Protein AF-A0A2V6DE32-F1 (afdb_monomer_lite)

Sequence (238 aa):
MKLIFFSGLVAFCVWTIVATEAPKSASTPSSESPRAQVTVENWDKGGALSHWVYTHVSEVFPSAVVRRGGAIVDLPVELKSEIGALKLKNADGSEQTLDQFVNNGAVDGCLVVHAGKIVYEKYPTIQPDDLHIIMSVTKAVVLAALAILEDQGKIDLEKPVENFLPELKGSDWAGTRLRDLVDMRSGMEGSETSNGSCAPRRSCRKQREAAICLRFCARSNANDRLARNGLTQAAIPL

pLDDT: mean 73.3, std 27.99, range [22.55, 98.44]

Radius of gyration: 24.56 Å; chains: 1; bounding box: 64×66×59 Å

Structure (mmCIF, N/CA/C/O backbone):
data_AF-A0A2V6DE32-F1
#
_entry.id   AF-A0A2V6DE32-F1
#
loop_
_atom_site.group_PDB
_atom_site.id
_atom_site.type_symbol
_atom_site.label_atom_id
_atom_site.label_alt_id
_atom_site.label_comp_id
_atom_site.label_asym_id
_atom_site.label_entity_id
_atom_site.label_seq_id
_atom_site.pdbx_PDB_ins_code
_atom_site.Cartn_x
_atom_site.Cartn_y
_atom_site.Cartn_z
_atom_site.occupancy
_atom_site.B_iso_or_equiv
_atom_site.auth_seq_id
_atom_site.auth_comp_id
_atom_site.auth_asym_id
_atom_site.auth_atom_id
_atom_site.pdbx_PDB_model_num
ATOM 1 N N . MET A 1 1 ? -34.830 -5.395 -35.885 1.00 39.00 1 MET A N 1
ATOM 2 C CA . MET A 1 1 ? -33.353 -5.370 -35.933 1.00 39.00 1 MET A CA 1
ATOM 3 C C . MET A 1 1 ? -32.917 -3.953 -36.300 1.00 39.00 1 MET A C 1
ATOM 5 O O . MET A 1 1 ? -33.041 -3.570 -37.453 1.00 39.00 1 MET A O 1
ATOM 9 N N . LYS A 1 2 ? -32.555 -3.129 -35.310 1.00 26.42 2 LYS A N 1
ATOM 10 C CA . LYS A 1 2 ? -32.019 -1.769 -35.498 1.00 26.42 2 LYS A CA 1
ATOM 11 C C . LYS A 1 2 ? -30.794 -1.648 -34.592 1.00 26.42 2 LYS A C 1
ATOM 13 O O . LYS A 1 2 ? -30.939 -1.694 -33.376 1.00 26.42 2 LYS A O 1
ATOM 18 N N . LEU A 1 3 ? -29.613 -1.585 -35.205 1.00 26.73 3 LEU A N 1
ATOM 19 C CA . LEU A 1 3 ? -28.344 -1.283 -34.545 1.00 26.73 3 LEU A CA 1
ATOM 20 C C . LEU A 1 3 ? -28.307 0.217 -34.235 1.00 26.73 3 LEU A C 1
ATOM 22 O O . LEU A 1 3 ? -28.509 1.031 -35.135 1.00 26.73 3 LEU A O 1
ATOM 26 N N . ILE A 1 4 ? -28.029 0.571 -32.983 1.00 32.16 4 ILE A N 1
ATOM 27 C CA . ILE A 1 4 ? -27.725 1.939 -32.558 1.00 32.16 4 ILE A CA 1
ATOM 28 C C . ILE A 1 4 ? -26.228 1.968 -32.239 1.00 32.16 4 ILE A C 1
ATOM 30 O O . ILE A 1 4 ? -25.779 1.296 -31.314 1.00 32.16 4 ILE A O 1
ATOM 34 N N . PHE A 1 5 ? -25.458 2.718 -33.029 1.00 27.56 5 PHE A N 1
ATOM 35 C CA . PHE A 1 5 ? -24.055 3.031 -32.757 1.00 27.56 5 PHE A CA 1
ATOM 36 C C . PHE A 1 5 ? -23.991 4.202 -31.767 1.00 27.56 5 PHE A C 1
ATOM 38 O O . PHE A 1 5 ? -24.391 5.315 -32.103 1.00 27.56 5 PHE A O 1
ATOM 45 N N . PHE A 1 6 ? -23.471 3.970 -30.560 1.00 28.91 6 PHE A N 1
ATOM 46 C CA . PHE A 1 6 ? -23.054 5.040 -29.650 1.00 28.91 6 PHE A CA 1
ATOM 47 C C . PHE A 1 6 ? -21.575 5.352 -29.904 1.00 28.91 6 PHE A C 1
ATOM 49 O O . PHE A 1 6 ? -20.689 4.613 -29.482 1.00 28.91 6 PHE A O 1
ATOM 56 N N . SER A 1 7 ? -21.309 6.450 -30.611 1.00 30.70 7 SER A N 1
ATOM 57 C CA . SER A 1 7 ? -19.980 7.060 -30.693 1.00 30.70 7 SER A CA 1
ATOM 58 C C . SER A 1 7 ? -19.784 7.959 -29.471 1.00 30.70 7 SER A C 1
ATOM 60 O O . SER A 1 7 ? -20.182 9.123 -29.480 1.00 30.70 7 SER A O 1
ATOM 62 N N . GLY A 1 8 ? -19.219 7.408 -28.396 1.00 31.59 8 GLY A N 1
ATOM 63 C CA . GLY A 1 8 ? -18.825 8.162 -27.206 1.00 31.59 8 GLY A CA 1
ATOM 64 C C . GLY A 1 8 ? -17.419 8.737 -27.362 1.00 31.59 8 GLY A C 1
ATOM 65 O O . GLY A 1 8 ? -16.438 8.000 -27.322 1.00 31.59 8 GLY A O 1
ATOM 66 N N . LEU A 1 9 ? -17.329 10.055 -27.538 1.00 32.22 9 LEU A N 1
ATOM 67 C CA . LEU A 1 9 ? -16.084 10.819 -27.545 1.00 32.22 9 LEU A CA 1
ATOM 68 C C . LEU A 1 9 ? -15.543 10.899 -26.102 1.00 32.22 9 LEU A C 1
ATOM 70 O O . LEU A 1 9 ? -16.104 11.604 -25.265 1.00 32.22 9 LEU A O 1
ATOM 74 N N . VAL A 1 10 ? -14.477 10.160 -25.789 1.00 33.62 10 VAL A N 1
ATOM 75 C CA . VAL A 1 10 ? -13.796 10.252 -24.487 1.00 33.62 10 VAL A CA 1
ATOM 76 C C . VAL A 1 10 ? -12.841 11.443 -24.530 1.00 33.62 10 VAL A C 1
ATOM 78 O O . VAL A 1 10 ? -11.810 11.408 -25.199 1.00 33.62 10 VAL A O 1
ATOM 81 N N . ALA A 1 11 ? -13.201 12.519 -23.831 1.00 32.28 11 ALA A N 1
ATOM 82 C CA . ALA A 1 11 ? -12.329 13.665 -23.620 1.00 32.28 11 ALA A CA 1
ATOM 83 C C . ALA A 1 11 ? -11.188 13.270 -22.667 1.00 32.28 11 ALA A C 1
ATOM 85 O O . ALA A 1 11 ? -11.403 13.046 -21.476 1.00 32.28 11 ALA A O 1
ATOM 86 N N . PHE A 1 12 ? -9.971 13.172 -23.201 1.00 28.53 12 PHE A N 1
ATOM 87 C CA . PHE A 1 12 ? -8.757 12.999 -22.411 1.00 28.53 12 PHE A CA 1
ATOM 88 C C . PHE A 1 12 ? -8.461 14.290 -21.637 1.00 28.53 12 PHE A C 1
ATOM 90 O O . PHE A 1 12 ? -8.137 15.322 -22.225 1.00 28.53 12 PHE A O 1
ATOM 97 N N . CYS A 1 13 ? -8.546 14.239 -20.306 1.00 29.05 13 CYS A N 1
ATOM 98 C CA . CYS A 1 13 ? -7.913 15.242 -19.456 1.00 29.05 13 CYS A CA 1
ATOM 99 C C . CYS A 1 13 ? -6.395 15.058 -19.548 1.00 29.05 13 CYS A C 1
ATOM 101 O O . CYS A 1 13 ? -5.834 14.131 -18.968 1.00 29.05 13 CYS A O 1
ATOM 103 N N . VAL A 1 14 ? -5.743 15.951 -20.287 1.00 31.36 14 VAL A N 1
ATOM 104 C CA . VAL A 1 14 ? -4.290 16.114 -20.283 1.00 31.36 14 VAL A CA 1
ATOM 105 C C . VAL A 1 14 ? -3.881 16.617 -18.899 1.00 31.36 14 VAL A C 1
ATOM 107 O O . VAL A 1 14 ? -4.223 17.733 -18.513 1.00 31.36 14 VAL A O 1
ATOM 110 N N . TRP A 1 15 ? -3.167 15.789 -18.141 1.00 26.03 15 TRP A N 1
ATOM 111 C CA . TRP A 1 15 ? -2.333 16.257 -17.039 1.00 26.03 15 TRP A CA 1
ATOM 112 C C . TRP A 1 15 ? -0.929 16.439 -17.603 1.00 26.03 15 TRP A C 1
ATOM 114 O O . TRP A 1 15 ? -0.210 15.472 -17.845 1.00 26.03 15 TRP A O 1
ATOM 124 N N . THR A 1 16 ? -0.551 17.683 -17.867 1.00 27.14 16 THR A N 1
ATOM 125 C CA . THR A 1 16 ? 0.840 18.049 -18.113 1.00 27.14 16 THR A CA 1
ATOM 126 C C . THR A 1 16 ? 1.607 17.873 -16.808 1.00 27.14 16 THR A C 1
ATOM 128 O O . THR A 1 16 ? 1.576 18.732 -15.930 1.00 27.14 16 THR A O 1
ATOM 131 N N . ILE A 1 17 ? 2.312 16.751 -16.673 1.00 32.62 17 ILE A N 1
ATOM 132 C CA . ILE A 1 17 ? 3.448 16.679 -15.759 1.00 32.62 17 ILE A CA 1
ATOM 133 C C . ILE A 1 17 ? 4.573 17.423 -16.470 1.00 32.62 17 ILE A C 1
ATOM 135 O O . ILE A 1 17 ? 5.195 16.902 -17.392 1.00 32.62 17 ILE A O 1
ATOM 139 N N . VAL A 1 18 ? 4.810 18.671 -16.073 1.00 30.25 18 VAL A N 1
ATOM 140 C CA . VAL A 1 18 ? 6.111 19.289 -16.317 1.00 30.25 18 VAL A CA 1
ATOM 141 C C . VAL A 1 18 ? 7.089 18.506 -15.450 1.00 30.25 18 VAL A C 1
ATOM 143 O O . VAL A 1 18 ? 7.127 18.684 -14.235 1.00 30.25 18 VAL A O 1
ATOM 146 N N . ALA A 1 19 ? 7.830 17.585 -16.064 1.00 29.58 19 ALA A N 1
ATOM 147 C CA . ALA A 1 19 ? 9.005 17.004 -15.445 1.00 29.58 19 ALA A CA 1
ATOM 148 C C . ALA A 1 19 ? 10.041 18.126 -15.331 1.00 29.58 19 ALA A C 1
ATOM 150 O O . ALA A 1 19 ? 10.782 18.411 -16.268 1.00 29.58 19 ALA A O 1
ATOM 151 N N . THR A 1 20 ? 10.045 18.833 -14.204 1.00 31.67 20 THR A N 1
ATOM 152 C CA . THR A 1 20 ? 11.201 19.643 -13.836 1.00 31.67 20 THR A CA 1
ATOM 153 C C . THR A 1 20 ? 12.335 18.667 -13.571 1.00 31.67 20 THR A C 1
ATOM 155 O O . THR A 1 20 ? 12.243 17.877 -12.629 1.00 31.67 20 THR A O 1
ATOM 158 N N . GLU A 1 21 ? 13.368 18.681 -14.416 1.00 33.28 21 GLU A N 1
ATOM 159 C CA . GLU A 1 21 ? 14.616 17.974 -14.139 1.00 33.28 21 GLU A CA 1
ATOM 160 C C . GLU A 1 21 ? 15.050 18.299 -12.708 1.00 33.28 21 GLU A C 1
ATOM 162 O O . GLU A 1 21 ? 15.226 19.465 -12.339 1.00 33.28 21 GLU A O 1
ATOM 167 N N . ALA A 1 22 ? 15.172 17.260 -11.882 1.00 34.84 22 ALA A N 1
ATOM 168 C CA . ALA A 1 22 ? 15.740 17.406 -10.559 1.00 34.84 22 ALA A CA 1
ATOM 169 C C . ALA A 1 22 ? 17.168 17.951 -10.725 1.00 34.84 22 ALA A C 1
ATOM 171 O O . ALA A 1 22 ? 17.945 17.384 -11.504 1.00 34.84 22 ALA A O 1
ATOM 172 N N . PRO A 1 23 ? 17.550 19.034 -10.027 1.00 32.50 23 PRO A N 1
ATOM 173 C CA . PRO A 1 23 ? 18.927 19.486 -10.064 1.00 32.50 23 PRO A CA 1
ATOM 174 C C . PRO A 1 23 ? 19.814 18.340 -9.571 1.00 32.50 23 PRO A C 1
ATOM 176 O O . PRO A 1 23 ? 19.612 17.822 -8.472 1.00 32.50 23 PRO A O 1
ATOM 179 N N . LYS A 1 24 ? 20.810 17.950 -10.379 1.00 37.28 24 LYS A N 1
ATOM 180 C CA . LYS A 1 24 ? 21.929 17.107 -9.937 1.00 37.28 24 LYS A CA 1
ATOM 181 C C . LYS A 1 24 ? 22.736 17.888 -8.900 1.00 37.28 24 LYS A C 1
ATOM 183 O O . LYS A 1 24 ? 23.782 18.455 -9.197 1.00 37.28 24 LYS A O 1
ATOM 188 N N . SER A 1 25 ? 22.226 17.949 -7.676 1.00 40.06 25 SER A N 1
ATOM 189 C CA . SER A 1 25 ? 23.020 18.301 -6.515 1.00 40.06 25 SER A CA 1
ATOM 190 C C . SER A 1 25 ? 23.868 17.078 -6.195 1.00 40.06 25 SER A C 1
ATOM 192 O O . SER A 1 25 ? 23.365 16.060 -5.726 1.00 40.06 25 SER A O 1
ATOM 194 N N . ALA A 1 26 ? 25.155 17.150 -6.528 1.00 42.50 26 ALA A N 1
ATOM 195 C CA . ALA A 1 26 ? 26.136 16.236 -5.975 1.00 42.50 26 ALA A CA 1
ATOM 196 C C . ALA A 1 26 ? 26.180 16.486 -4.461 1.00 42.50 26 ALA A C 1
ATOM 198 O O . ALA A 1 26 ? 26.777 17.459 -4.002 1.00 42.50 26 ALA A O 1
ATOM 199 N N . SER A 1 27 ? 25.487 15.649 -3.691 1.00 48.72 27 SER A N 1
ATOM 200 C CA . SER A 1 27 ? 25.569 15.664 -2.237 1.00 48.72 27 SER A CA 1
ATOM 201 C C . SER A 1 27 ? 26.975 15.234 -1.828 1.00 48.72 27 SER A C 1
ATOM 203 O O . SER A 1 27 ? 27.400 14.120 -2.141 1.00 48.72 27 SER A O 1
ATOM 205 N N . THR A 1 28 ? 27.700 16.111 -1.134 1.00 45.59 28 THR A N 1
ATOM 206 C CA . THR A 1 28 ? 28.918 15.759 -0.397 1.00 45.59 28 THR A CA 1
ATOM 207 C C . THR A 1 28 ? 28.644 14.501 0.434 1.00 45.59 28 THR A C 1
ATOM 209 O O . THR A 1 28 ? 27.611 14.474 1.107 1.00 45.59 28 THR A O 1
ATOM 212 N N . PRO A 1 29 ? 29.502 13.462 0.414 1.00 47.56 29 PRO A N 1
ATOM 213 C CA . PRO A 1 29 ? 29.279 12.281 1.235 1.00 47.56 29 PRO A CA 1
ATOM 214 C C . PRO A 1 29 ? 29.345 12.700 2.705 1.00 47.56 29 PRO A C 1
ATOM 216 O O . PRO A 1 29 ? 30.413 13.005 3.236 1.00 47.56 29 PRO A O 1
ATOM 219 N N . SER A 1 30 ? 28.184 12.781 3.348 1.00 56.97 30 SER A N 1
ATOM 220 C CA . SER A 1 30 ? 28.083 12.974 4.786 1.00 56.97 30 SER A CA 1
ATOM 221 C C . SER A 1 30 ? 28.706 11.760 5.469 1.00 56.97 30 SER A C 1
ATOM 223 O O . SER A 1 30 ? 28.353 10.625 5.156 1.00 56.97 30 SER A O 1
ATOM 225 N N . SER A 1 31 ? 29.602 11.982 6.427 1.00 69.50 31 SER A N 1
ATOM 226 C CA . SER A 1 31 ? 30.190 10.917 7.253 1.00 69.50 31 SER A CA 1
ATOM 227 C C . SER A 1 31 ? 29.179 10.235 8.187 1.00 69.50 31 SER A C 1
ATOM 229 O O . SER A 1 31 ? 29.522 9.285 8.885 1.00 69.50 31 SER A O 1
ATOM 231 N N . GLU A 1 32 ? 27.952 10.748 8.246 1.00 79.44 32 GLU A N 1
ATOM 232 C CA . GLU A 1 32 ? 26.870 10.248 9.084 1.00 79.44 32 GLU A CA 1
ATOM 233 C C . GLU A 1 32 ? 26.122 9.099 8.403 1.00 79.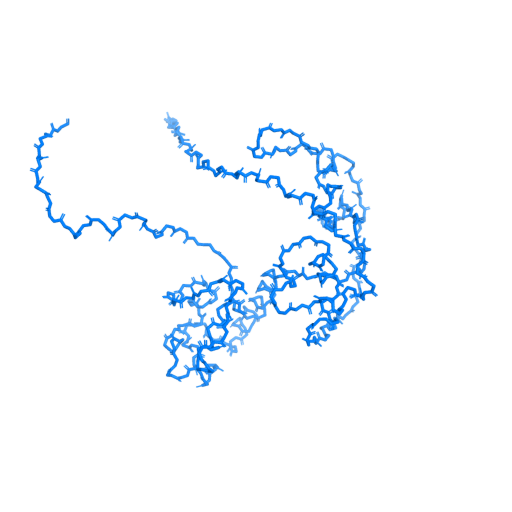44 32 GLU A C 1
ATOM 235 O O . GLU A 1 32 ? 25.864 9.133 7.197 1.00 79.44 32 GLU A O 1
ATOM 240 N N . SER A 1 33 ? 25.733 8.087 9.184 1.00 88.69 33 SER A N 1
ATOM 241 C CA . SER A 1 33 ? 24.908 6.986 8.682 1.00 88.69 33 SER A CA 1
ATOM 242 C C . SER A 1 33 ? 23.573 7.511 8.130 1.00 88.69 33 SER A C 1
ATOM 244 O O . SER A 1 33 ? 23.063 8.509 8.650 1.00 88.69 33 SER A O 1
ATOM 246 N N . PRO A 1 34 ? 22.954 6.845 7.132 1.00 90.50 34 PRO A N 1
ATOM 247 C CA . PRO A 1 34 ? 21.642 7.245 6.610 1.00 90.50 34 PRO A CA 1
ATOM 248 C C . PRO A 1 34 ? 20.618 7.437 7.729 1.00 90.50 34 PRO A C 1
ATOM 250 O O . PRO A 1 34 ? 19.871 8.408 7.747 1.00 90.50 34 PRO A O 1
ATOM 253 N N . ARG A 1 35 ? 20.689 6.565 8.739 1.00 91.25 35 ARG A N 1
ATOM 254 C CA . ARG A 1 35 ? 19.898 6.629 9.958 1.00 91.25 35 ARG A CA 1
ATOM 255 C C . ARG A 1 35 ? 19.932 7.983 10.666 1.00 91.25 35 ARG A C 1
ATOM 257 O O . ARG A 1 35 ? 18.885 8.473 11.080 1.00 91.25 35 ARG A O 1
ATOM 264 N N . ALA A 1 36 ? 21.125 8.531 10.875 1.00 92.75 36 ALA A N 1
ATOM 265 C CA . ALA A 1 36 ? 21.317 9.768 11.628 1.00 92.75 36 ALA A CA 1
ATOM 266 C C . ALA A 1 36 ? 20.801 10.998 10.866 1.00 92.75 36 ALA A C 1
ATOM 268 O O . ALA A 1 36 ? 20.460 12.002 11.483 1.00 92.75 36 ALA A O 1
ATOM 269 N N . GLN A 1 37 ? 20.687 10.891 9.540 1.00 92.19 37 GLN A N 1
ATOM 270 C CA . GLN A 1 37 ? 20.205 11.960 8.668 1.00 92.19 37 GLN A CA 1
ATOM 271 C C . GLN A 1 37 ? 18.671 12.056 8.627 1.00 92.19 37 GLN A C 1
ATOM 273 O O . GLN A 1 37 ? 18.136 13.058 8.147 1.00 92.19 37 GLN A O 1
ATOM 278 N N . VAL A 1 38 ? 17.947 11.029 9.092 1.00 91.69 38 VAL A N 1
ATOM 279 C CA . VAL A 1 38 ? 16.479 10.995 9.031 1.00 91.69 38 VAL A CA 1
ATOM 280 C C . VAL A 1 38 ? 15.871 11.935 10.068 1.00 91.69 38 VAL A C 1
ATOM 282 O O . VAL A 1 38 ? 16.121 11.825 11.267 1.00 91.69 38 VAL A O 1
ATOM 285 N N . THR A 1 39 ? 14.989 12.814 9.605 1.00 88.44 39 THR A N 1
ATOM 286 C CA . THR A 1 39 ? 14.146 13.681 10.426 1.00 88.44 39 THR A CA 1
ATOM 287 C C . THR A 1 39 ? 12.677 13.506 10.049 1.00 88.44 39 THR A C 1
ATOM 289 O O . THR A 1 39 ? 12.333 12.957 8.998 1.00 88.44 39 THR A O 1
ATOM 292 N N . VAL A 1 40 ? 11.780 14.008 10.902 1.00 81.88 40 VAL A N 1
ATOM 293 C CA . VAL A 1 40 ? 10.329 13.993 10.646 1.00 81.88 40 VAL A CA 1
ATOM 294 C C . VAL A 1 40 ? 9.980 14.736 9.349 1.00 81.88 40 VAL A C 1
ATOM 296 O O . VAL A 1 40 ? 9.009 14.401 8.679 1.00 81.88 40 VAL A O 1
ATOM 299 N N . GLU A 1 41 ? 10.792 15.712 8.955 1.00 84.56 41 GLU A N 1
ATOM 300 C CA . GLU A 1 41 ? 10.558 16.567 7.797 1.00 84.56 41 GLU A CA 1
ATOM 301 C C . GLU A 1 41 ? 11.140 16.014 6.491 1.00 84.56 41 GLU A C 1
ATOM 303 O O . GLU A 1 41 ? 10.813 16.559 5.435 1.00 84.56 41 GLU A O 1
ATOM 308 N N . ASN A 1 42 ? 12.044 15.026 6.519 1.00 88.06 42 ASN A N 1
ATOM 309 C CA . ASN A 1 42 ? 12.787 14.601 5.321 1.00 88.06 42 ASN A CA 1
ATOM 310 C C . ASN A 1 42 ? 12.641 13.121 4.939 1.00 88.06 42 ASN A C 1
ATOM 312 O O . ASN A 1 42 ? 13.046 12.760 3.836 1.00 88.06 42 ASN A O 1
ATOM 316 N N . TRP A 1 43 ? 12.045 12.289 5.797 1.00 88.94 43 TRP A N 1
ATOM 317 C CA . TRP A 1 43 ? 11.979 10.840 5.582 1.00 88.94 43 TRP A CA 1
ATOM 318 C C . TRP A 1 43 ? 11.205 10.430 4.311 1.00 88.94 43 TRP A C 1
ATOM 320 O O . TRP A 1 43 ? 11.535 9.413 3.710 1.00 88.94 43 TRP A O 1
ATOM 330 N N . ASP A 1 44 ? 10.241 11.239 3.856 1.00 89.25 44 ASP A N 1
ATOM 331 C CA . ASP A 1 44 ? 9.382 11.011 2.672 1.00 89.25 44 ASP A CA 1
ATOM 332 C C . ASP A 1 44 ? 9.434 12.214 1.705 1.00 89.25 44 ASP A C 1
ATOM 334 O O . ASP A 1 44 ? 8.426 12.826 1.352 1.00 89.25 44 ASP A O 1
ATOM 338 N N . LYS A 1 45 ? 10.648 12.651 1.342 1.00 89.00 45 LYS A N 1
ATOM 339 C CA . LYS A 1 45 ? 10.873 13.712 0.337 1.00 89.00 45 LYS A CA 1
ATOM 340 C C . LYS A 1 45 ? 11.413 13.194 -0.997 1.00 89.00 45 LYS A C 1
ATOM 342 O O . LYS A 1 45 ? 11.606 13.982 -1.921 1.00 89.00 45 LYS A O 1
ATOM 347 N N . GLY A 1 46 ? 11.615 11.884 -1.112 1.00 88.06 46 GLY A N 1
ATOM 348 C CA . GLY A 1 46 ? 12.196 11.242 -2.284 1.00 88.06 46 GLY A CA 1
ATOM 349 C C . GLY A 1 46 ? 13.727 11.274 -2.291 1.00 88.06 46 GLY A C 1
ATOM 350 O O . GLY A 1 46 ? 14.378 11.872 -1.434 1.00 88.06 46 GLY A O 1
ATOM 351 N N . GLY A 1 47 ? 14.312 10.596 -3.278 1.00 91.00 47 GLY A N 1
ATOM 352 C CA . GLY A 1 47 ? 15.759 10.402 -3.377 1.00 91.00 47 GLY A CA 1
ATOM 353 C C . GLY A 1 47 ? 16.284 9.285 -2.470 1.00 91.00 47 GLY A C 1
ATOM 354 O O . GLY A 1 47 ? 15.520 8.519 -1.883 1.00 91.00 47 GLY A O 1
ATOM 355 N N . ALA A 1 48 ? 17.612 9.193 -2.366 1.00 91.38 48 ALA A N 1
ATOM 356 C CA . ALA A 1 48 ? 18.293 8.063 -1.728 1.00 91.38 48 ALA A CA 1
ATOM 357 C C . ALA A 1 48 ? 17.961 7.896 -0.234 1.00 91.38 48 ALA A C 1
ATOM 359 O O . ALA A 1 48 ? 17.891 6.772 0.253 1.00 91.38 48 ALA A O 1
ATOM 360 N N . LEU A 1 49 ? 17.726 8.996 0.495 1.00 93.00 49 LEU A N 1
ATOM 361 C CA . LEU A 1 49 ? 17.382 8.920 1.917 1.00 93.00 49 LEU A CA 1
ATOM 362 C C . LEU A 1 49 ? 15.994 8.300 2.127 1.00 93.00 49 LEU A C 1
ATOM 364 O O . LEU A 1 49 ? 15.862 7.379 2.927 1.00 93.00 49 LEU A O 1
ATOM 368 N N . SER A 1 50 ? 14.977 8.755 1.388 1.00 92.56 50 SER A N 1
ATOM 369 C CA . SER A 1 50 ? 13.634 8.163 1.456 1.00 92.56 50 SER A CA 1
ATOM 370 C C . SER A 1 50 ? 13.628 6.709 1.003 1.00 92.56 50 SER A C 1
ATOM 372 O O . SER A 1 50 ? 13.012 5.877 1.658 1.00 92.56 50 SER A O 1
ATOM 374 N N . HIS A 1 51 ? 14.376 6.386 -0.054 1.00 92.12 51 HIS A N 1
ATOM 375 C CA . HIS A 1 51 ? 14.561 5.005 -0.502 1.00 92.12 51 HIS A CA 1
ATOM 376 C C . HIS A 1 51 ? 15.108 4.100 0.611 1.00 92.12 51 HIS A C 1
ATOM 378 O O . HIS A 1 51 ? 14.523 3.060 0.904 1.00 92.12 51 HIS A O 1
ATOM 384 N N . TRP A 1 52 ? 16.160 4.541 1.310 1.00 93.69 52 TRP A N 1
ATOM 385 C CA . TRP A 1 52 ? 16.690 3.817 2.466 1.00 93.69 52 TRP A CA 1
ATOM 386 C C . TRP A 1 52 ? 15.647 3.668 3.585 1.00 93.69 52 TRP A C 1
ATOM 388 O O . TRP A 1 52 ? 15.485 2.582 4.140 1.00 93.69 52 TRP A O 1
ATOM 398 N N . VAL A 1 53 ? 14.893 4.730 3.898 1.00 94.69 53 VAL A N 1
ATOM 399 C CA . VAL A 1 53 ? 13.829 4.674 4.915 1.00 94.69 53 VAL A CA 1
ATOM 400 C C . VAL A 1 53 ? 12.760 3.640 4.555 1.00 94.69 53 VAL A C 1
ATOM 402 O O . VAL A 1 53 ? 12.284 2.931 5.441 1.00 94.69 53 VAL A O 1
ATOM 405 N N . TYR A 1 54 ? 12.385 3.520 3.281 1.00 93.75 54 TYR A N 1
ATOM 406 C CA . TYR A 1 54 ? 11.312 2.626 2.836 1.00 93.75 54 TYR A CA 1
ATOM 407 C C . TYR A 1 54 ? 11.623 1.147 3.034 1.00 93.75 54 TYR A C 1
ATOM 409 O O . TYR A 1 54 ? 10.695 0.365 3.240 1.00 93.75 54 TYR A O 1
ATOM 417 N N . THR A 1 55 ? 12.902 0.782 3.063 1.00 93.81 55 THR A N 1
ATOM 418 C CA . THR A 1 55 ? 13.370 -0.580 3.343 1.00 93.81 55 THR A CA 1
ATOM 419 C C . THR A 1 55 ? 13.810 -0.782 4.799 1.00 93.81 55 THR A C 1
ATOM 421 O O . THR A 1 55 ? 13.980 -1.913 5.240 1.00 93.81 55 THR A O 1
ATOM 424 N N . HIS A 1 56 ? 13.926 0.295 5.592 1.00 93.69 56 HIS A N 1
ATOM 425 C CA . HIS A 1 56 ? 14.396 0.269 6.991 1.00 93.69 56 HIS A CA 1
ATOM 426 C C . HIS A 1 56 ? 13.416 0.947 7.969 1.00 93.69 56 HIS A C 1
ATOM 428 O O . HIS A 1 56 ? 13.804 1.499 9.004 1.00 93.69 56 HIS A O 1
ATOM 434 N N . VAL A 1 57 ? 12.114 0.902 7.673 1.00 91.94 57 VAL A N 1
ATOM 435 C CA . VAL A 1 57 ? 11.058 1.587 8.449 1.00 91.94 57 VAL A CA 1
ATOM 436 C C . VAL A 1 57 ? 11.107 1.242 9.935 1.00 91.94 57 VAL A C 1
ATOM 438 O O . VAL A 1 57 ? 10.915 2.126 10.768 1.00 91.94 57 VAL A O 1
ATOM 441 N N . SER A 1 58 ? 11.386 -0.020 10.281 1.00 91.94 58 SER A N 1
ATOM 442 C CA . SER A 1 58 ? 11.429 -0.487 11.673 1.00 91.94 58 SER A CA 1
ATOM 443 C C . SER A 1 58 ? 12.587 0.076 12.474 1.00 91.94 58 SER A C 1
ATOM 445 O O . SER A 1 58 ? 12.526 0.111 13.700 1.00 91.94 58 SER A O 1
ATOM 447 N N . GLU A 1 59 ? 13.639 0.527 11.796 1.00 91.88 59 GLU A N 1
ATOM 448 C CA . GLU A 1 59 ? 14.644 1.322 12.465 1.00 91.88 59 GLU A CA 1
ATOM 449 C C . GLU A 1 59 ? 14.039 2.691 12.780 1.00 91.88 59 GLU A C 1
ATOM 451 O O . GLU A 1 59 ? 14.255 3.221 13.864 1.00 91.88 59 GLU A O 1
ATOM 456 N N . VAL A 1 60 ? 13.327 3.326 11.831 1.00 89.81 60 VAL A N 1
ATOM 457 C CA . VAL A 1 60 ? 12.897 4.753 11.859 1.00 89.81 60 VAL A CA 1
ATOM 458 C C . VAL A 1 60 ? 11.754 5.011 12.807 1.00 89.81 60 VAL A C 1
ATOM 460 O O . VAL A 1 60 ? 11.848 5.913 13.641 1.00 89.81 60 VAL A O 1
ATOM 463 N N . PHE A 1 61 ? 10.716 4.198 12.727 1.00 88.50 61 PHE A N 1
ATOM 464 C CA . PHE A 1 61 ? 9.493 4.406 13.473 1.00 88.50 61 PHE A CA 1
ATOM 465 C C . PHE A 1 61 ? 9.255 3.258 14.451 1.00 88.50 61 PHE A C 1
ATOM 467 O O . PHE A 1 61 ? 9.561 2.103 14.132 1.00 88.50 61 PHE A O 1
ATOM 474 N N . PRO A 1 62 ? 8.656 3.539 15.625 1.00 90.56 62 PRO A N 1
ATOM 475 C CA . PRO A 1 62 ? 8.178 2.493 16.515 1.00 90.56 62 PRO A CA 1
ATOM 476 C C . PRO A 1 62 ? 7.313 1.498 15.741 1.00 90.56 62 PRO A C 1
ATOM 478 O O . PRO A 1 62 ? 6.302 1.873 15.149 1.00 90.56 62 PRO A O 1
ATOM 481 N N . SER A 1 63 ? 7.735 0.238 15.732 1.00 89.81 63 SER A N 1
ATOM 482 C CA . SER A 1 63 ? 7.147 -0.794 14.883 1.00 89.81 63 SER A CA 1
ATOM 483 C C . SER A 1 63 ? 6.761 -2.015 15.703 1.00 89.81 63 SER A C 1
ATOM 485 O O . SER A 1 63 ? 7.486 -2.433 16.606 1.00 89.81 63 SER A O 1
ATOM 487 N N . ALA A 1 64 ? 5.611 -2.596 15.373 1.00 91.44 64 ALA A N 1
ATOM 488 C CA . ALA A 1 64 ? 5.162 -3.870 15.914 1.00 91.44 64 ALA A CA 1
ATOM 489 C C . ALA A 1 64 ? 5.291 -4.954 14.840 1.00 91.44 64 ALA A C 1
ATOM 491 O O . ALA A 1 64 ? 4.969 -4.729 13.674 1.00 91.44 64 ALA A O 1
ATOM 492 N N . VAL A 1 65 ? 5.740 -6.145 15.235 1.00 91.25 65 VAL A N 1
ATOM 493 C CA . VAL A 1 65 ? 5.887 -7.276 14.312 1.00 91.25 65 VAL A CA 1
ATOM 494 C C . VAL A 1 65 ? 4.546 -7.989 14.159 1.00 91.25 65 VAL A C 1
ATOM 496 O O . VAL A 1 65 ? 4.070 -8.632 15.096 1.00 91.25 65 VAL A O 1
ATOM 499 N N . VAL A 1 66 ? 3.968 -7.936 12.959 1.00 90.38 66 VAL A N 1
ATOM 500 C CA . VAL A 1 66 ? 2.841 -8.795 12.574 1.00 90.38 66 VAL A CA 1
ATOM 501 C C . VAL A 1 66 ? 3.410 -10.119 12.074 1.00 90.38 66 VAL A C 1
ATOM 503 O O . VAL A 1 66 ? 3.977 -10.201 10.988 1.00 90.38 66 VAL A O 1
ATOM 506 N N . ARG A 1 67 ? 3.315 -11.167 12.896 1.00 91.25 67 ARG A N 1
ATOM 507 C CA . ARG A 1 67 ? 3.837 -12.490 12.535 1.00 91.25 67 ARG A CA 1
ATOM 508 C C . ARG A 1 67 ? 2.905 -13.177 11.541 1.00 91.25 67 ARG A C 1
ATOM 510 O O . ARG A 1 67 ? 1.688 -13.148 11.712 1.00 91.25 67 ARG A O 1
ATOM 517 N N . ARG A 1 68 ? 3.484 -13.862 10.552 1.00 89.94 68 ARG A N 1
ATOM 518 C CA . ARG A 1 68 ? 2.734 -14.788 9.694 1.00 89.94 68 ARG A CA 1
ATOM 519 C C . ARG A 1 68 ? 2.082 -15.889 10.536 1.00 89.94 68 ARG A C 1
ATOM 521 O O . ARG A 1 68 ? 2.697 -16.398 11.474 1.00 89.94 68 ARG A O 1
ATOM 528 N N . GLY A 1 69 ? 0.863 -16.269 10.173 1.00 89.75 69 GLY A N 1
ATOM 529 C CA . GLY A 1 69 ? 0.198 -17.460 10.695 1.00 89.75 69 GLY A CA 1
ATOM 530 C C . GLY A 1 69 ? 0.309 -18.620 9.706 1.00 89.75 69 GLY A C 1
ATOM 531 O O . GLY A 1 69 ? 0.304 -18.399 8.500 1.00 89.75 69 GLY A O 1
ATOM 532 N N . GLY A 1 70 ? 0.379 -19.852 10.208 1.00 93.38 70 GLY A N 1
ATOM 533 C CA . GLY A 1 70 ? 0.306 -21.056 9.375 1.00 93.38 70 GLY A CA 1
ATOM 534 C C . GLY A 1 70 ? 1.549 -21.362 8.524 1.00 93.38 70 GLY A C 1
ATOM 535 O O . GLY A 1 70 ? 2.638 -20.813 8.722 1.00 93.38 70 GLY A O 1
ATOM 536 N N . ALA A 1 71 ? 1.380 -22.317 7.607 1.00 92.88 71 ALA A N 1
A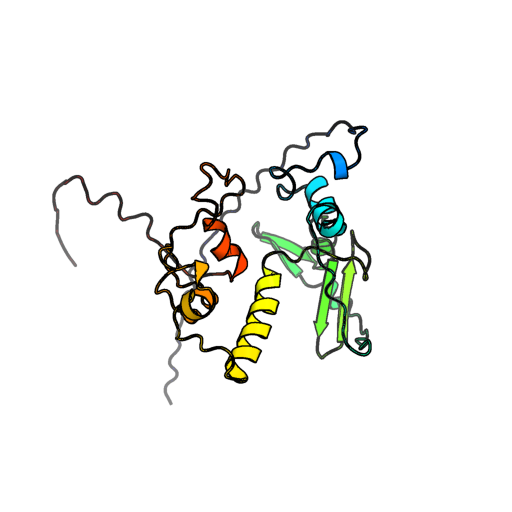TOM 537 C CA . ALA A 1 71 ? 2.418 -22.779 6.688 1.00 92.88 71 ALA A CA 1
ATOM 538 C C . ALA A 1 71 ? 2.666 -21.772 5.551 1.00 92.88 71 ALA A C 1
ATOM 540 O O . ALA A 1 71 ? 1.772 -21.012 5.183 1.00 92.88 71 ALA A O 1
ATOM 541 N N . ILE A 1 72 ? 3.882 -21.775 4.997 1.00 91.50 72 ILE A N 1
ATOM 542 C CA . ILE A 1 72 ? 4.200 -21.013 3.781 1.00 91.50 72 ILE A CA 1
ATOM 543 C C . ILE A 1 72 ? 3.531 -21.717 2.600 1.00 91.50 72 ILE A C 1
ATOM 545 O O . ILE A 1 72 ? 3.579 -22.943 2.508 1.00 91.50 72 ILE A O 1
ATOM 549 N N . VAL A 1 73 ? 2.899 -20.939 1.725 1.00 91.50 73 VAL A N 1
ATOM 550 C CA . VAL A 1 73 ? 2.380 -21.420 0.445 1.00 91.50 73 VAL A CA 1
ATOM 551 C C . VAL A 1 73 ? 3.260 -20.833 -0.645 1.00 91.50 73 VAL A C 1
ATOM 553 O O . VAL A 1 73 ? 3.181 -19.637 -0.919 1.00 91.50 73 VAL A O 1
ATOM 556 N N . ASP A 1 74 ? 4.102 -21.672 -1.242 1.00 93.56 74 ASP A N 1
ATOM 557 C CA . ASP A 1 74 ? 4.954 -21.259 -2.352 1.00 93.56 74 ASP A CA 1
ATOM 558 C C . ASP A 1 74 ? 4.119 -21.107 -3.626 1.00 93.56 74 ASP A C 1
ATOM 560 O O . ASP A 1 74 ? 3.352 -22.000 -4.005 1.00 93.56 74 ASP A O 1
ATOM 564 N N . LEU A 1 75 ? 4.267 -19.967 -4.301 1.00 95.44 75 LEU A N 1
ATOM 565 C CA . LEU A 1 75 ? 3.656 -19.751 -5.607 1.00 95.44 75 LEU A CA 1
ATOM 566 C C . LEU A 1 75 ? 4.530 -20.401 -6.689 1.00 95.44 75 LEU A C 1
ATOM 568 O O . LEU A 1 75 ? 5.729 -20.121 -6.741 1.00 95.44 75 LEU A O 1
ATOM 572 N N . PRO A 1 76 ? 3.968 -21.230 -7.589 1.00 97.56 76 PRO A N 1
ATOM 573 C CA . PRO A 1 76 ? 4.722 -21.747 -8.721 1.00 97.56 76 PRO A CA 1
ATOM 574 C C . PRO A 1 76 ? 5.255 -20.611 -9.600 1.00 97.56 76 PRO A C 1
ATOM 576 O O . PRO A 1 76 ? 4.549 -19.636 -9.869 1.00 97.56 76 PRO A O 1
ATOM 579 N N . VAL A 1 77 ? 6.480 -20.767 -10.096 1.00 97.81 77 VAL A N 1
ATOM 580 C CA . VAL A 1 77 ? 7.141 -19.788 -10.965 1.00 97.81 77 VAL A CA 1
ATOM 581 C C . VAL A 1 77 ? 7.088 -20.267 -12.417 1.00 97.81 77 VAL A C 1
ATOM 583 O O . VAL A 1 77 ? 7.507 -21.378 -12.734 1.00 97.81 77 VAL A O 1
ATOM 586 N N . GLU A 1 78 ? 6.570 -19.424 -13.307 1.00 98.12 78 GLU A N 1
ATOM 587 C CA . GLU A 1 78 ? 6.489 -19.641 -14.756 1.00 98.12 78 GLU A CA 1
ATOM 588 C C . GLU A 1 78 ? 6.807 -18.315 -15.462 1.00 98.12 78 GLU A C 1
ATOM 590 O O . GLU A 1 78 ? 5.919 -17.655 -16.005 1.00 98.12 78 GLU A O 1
ATOM 595 N N . LEU A 1 79 ? 8.075 -17.890 -15.390 1.00 98.00 79 LEU A N 1
ATOM 596 C CA . LEU A 1 79 ? 8.512 -16.598 -15.921 1.00 98.00 79 LEU A CA 1
ATOM 597 C C . LEU A 1 79 ? 8.308 -16.504 -17.435 1.00 98.00 79 LEU A C 1
ATOM 599 O O . LEU A 1 79 ? 8.671 -17.404 -18.193 1.00 98.00 79 LEU A O 1
ATOM 603 N N . LYS A 1 80 ? 7.770 -15.364 -17.859 1.00 97.50 80 LYS A N 1
ATOM 604 C CA . LYS A 1 80 ? 7.407 -15.048 -19.238 1.00 97.50 80 LYS A CA 1
ATOM 605 C C . LYS A 1 80 ? 8.149 -13.801 -19.685 1.00 97.50 80 LYS A C 1
ATOM 607 O O . LYS A 1 80 ? 7.844 -12.692 -19.241 1.00 97.50 80 LYS A O 1
ATOM 612 N N . SER A 1 81 ? 9.149 -13.976 -20.547 1.00 96.38 81 SER A N 1
ATOM 613 C CA . SER A 1 81 ? 9.989 -12.872 -21.026 1.00 96.38 81 SER A CA 1
ATOM 614 C C . SER A 1 81 ? 9.187 -11.833 -21.814 1.00 96.38 81 SER A C 1
ATOM 616 O O . SER A 1 81 ? 9.520 -10.649 -21.793 1.00 96.38 81 SER A O 1
ATOM 618 N N . GLU A 1 82 ? 8.076 -12.240 -22.432 1.00 97.50 82 GLU A N 1
ATOM 619 C CA . GLU A 1 82 ? 7.144 -11.350 -23.115 1.00 97.50 82 GLU A CA 1
ATOM 620 C C . GLU A 1 82 ? 6.498 -10.314 -22.181 1.00 97.50 82 GLU A C 1
ATOM 622 O O . GLU A 1 82 ? 6.162 -9.225 -22.642 1.00 97.50 82 GLU A O 1
ATOM 627 N N . ILE A 1 83 ? 6.373 -10.604 -20.877 1.00 97.94 83 ILE A N 1
ATOM 628 C CA . ILE A 1 83 ? 5.833 -9.656 -19.889 1.00 97.94 83 ILE A CA 1
ATOM 629 C C . ILE A 1 83 ? 6.802 -8.489 -19.689 1.00 97.94 83 ILE A C 1
ATOM 631 O O . ILE A 1 83 ? 6.390 -7.331 -19.725 1.00 97.94 83 ILE A O 1
ATOM 635 N N . GLY A 1 84 ? 8.101 -8.774 -19.569 1.00 97.06 84 GLY A N 1
ATOM 636 C CA . GLY A 1 84 ? 9.142 -7.744 -19.499 1.00 97.06 84 GLY A CA 1
ATOM 637 C C . GLY A 1 84 ? 9.254 -6.913 -20.782 1.00 97.06 84 GLY A C 1
ATOM 638 O O . GLY A 1 84 ? 9.597 -5.731 -20.734 1.00 97.06 84 GLY A O 1
ATOM 639 N N . ALA A 1 85 ? 8.906 -7.503 -21.930 1.00 97.75 85 ALA A N 1
ATOM 640 C CA . ALA A 1 85 ? 8.907 -6.848 -23.238 1.00 97.75 85 ALA A CA 1
ATOM 641 C C . ALA A 1 85 ? 7.647 -6.008 -23.530 1.00 97.75 85 ALA A C 1
ATOM 643 O O . ALA A 1 85 ? 7.589 -5.353 -24.576 1.00 97.75 85 ALA A O 1
ATOM 644 N N . LEU A 1 86 ? 6.644 -6.003 -22.640 1.00 97.31 86 LEU A N 1
ATOM 645 C CA . LEU A 1 86 ? 5.431 -5.201 -22.814 1.00 97.31 86 LEU A CA 1
ATOM 646 C C . LEU A 1 86 ? 5.780 -3.724 -22.982 1.00 97.31 86 LEU A C 1
ATOM 648 O O . LEU A 1 86 ? 6.501 -3.146 -22.171 1.00 97.31 86 LEU A O 1
ATOM 652 N N . LYS A 1 87 ? 5.240 -3.111 -24.036 1.00 97.31 87 LYS A N 1
ATOM 653 C CA . LYS A 1 87 ? 5.448 -1.697 -24.342 1.00 97.31 87 LYS A CA 1
ATOM 654 C C . LYS A 1 87 ? 4.542 -0.822 -23.484 1.00 97.31 87 LYS A C 1
ATOM 656 O O . LYS A 1 87 ? 3.318 -0.917 -23.559 1.00 97.31 87 LYS A O 1
ATOM 661 N N . LEU A 1 88 ? 5.159 0.061 -22.716 1.00 94.62 88 LEU A N 1
ATOM 662 C CA . LEU A 1 88 ? 4.529 1.102 -21.922 1.00 94.62 88 LEU A CA 1
ATOM 663 C C . LEU A 1 88 ? 4.680 2.438 -22.650 1.00 94.62 88 LEU A C 1
ATOM 665 O O . LEU A 1 88 ? 5.744 2.745 -23.189 1.00 94.62 88 LEU A O 1
ATOM 669 N N . LYS A 1 89 ? 3.612 3.237 -22.653 1.00 94.25 89 LYS A N 1
ATOM 670 C CA . LYS A 1 89 ? 3.640 4.607 -23.170 1.00 94.25 89 LYS A CA 1
ATOM 671 C C . LYS A 1 89 ? 3.814 5.580 -22.018 1.00 94.25 89 LYS A C 1
ATOM 673 O O . LYS A 1 89 ? 3.020 5.574 -21.078 1.00 94.25 89 LYS A O 1
ATOM 678 N N . ASN A 1 90 ? 4.829 6.421 -22.121 1.00 88.44 90 ASN A N 1
ATOM 679 C CA . ASN A 1 90 ? 5.065 7.511 -21.193 1.00 88.44 90 ASN A CA 1
ATOM 680 C C . ASN A 1 90 ? 4.137 8.693 -21.493 1.00 88.44 90 ASN A C 1
ATOM 682 O O . ASN A 1 90 ? 3.566 8.809 -22.580 1.00 88.44 90 ASN A O 1
ATOM 686 N N . ALA A 1 91 ? 4.001 9.595 -20.520 1.00 87.31 91 ALA A N 1
ATOM 687 C CA . ALA A 1 91 ? 3.174 10.794 -20.660 1.00 87.31 91 ALA A CA 1
ATOM 688 C C . ALA A 1 91 ? 3.676 11.747 -21.763 1.00 87.31 91 ALA A C 1
ATOM 690 O O . ALA A 1 91 ? 2.881 12.474 -22.352 1.00 87.31 91 ALA A O 1
ATOM 691 N N . ASP A 1 92 ? 4.976 11.719 -22.063 1.00 91.75 92 ASP A N 1
ATOM 692 C CA . ASP A 1 92 ? 5.613 12.488 -23.138 1.00 91.75 92 ASP A CA 1
ATOM 693 C C . ASP A 1 92 ? 5.481 11.830 -24.528 1.00 91.75 92 ASP A C 1
ATOM 695 O O . ASP A 1 92 ? 5.971 12.366 -25.520 1.00 91.75 92 ASP A O 1
ATOM 699 N N . GLY A 1 93 ? 4.813 10.674 -24.615 1.00 91.62 93 GLY A N 1
ATOM 700 C CA . GLY A 1 93 ? 4.627 9.915 -25.850 1.00 91.62 93 GLY A CA 1
ATOM 701 C C . GLY A 1 93 ? 5.782 8.978 -26.209 1.00 91.62 93 GLY A C 1
ATOM 702 O O . GLY A 1 93 ? 5.651 8.231 -27.180 1.00 91.62 93 GLY A O 1
ATOM 703 N N . SER A 1 94 ? 6.878 8.966 -25.444 1.00 94.12 94 SER A N 1
ATOM 704 C CA . SER A 1 94 ? 7.944 7.976 -25.617 1.00 94.12 94 SER A CA 1
ATOM 705 C C . SER A 1 94 ? 7.475 6.573 -25.209 1.00 94.12 94 SER A C 1
ATOM 707 O O . SER A 1 94 ? 6.555 6.405 -24.402 1.00 94.12 94 SER A O 1
ATOM 709 N N . GLU A 1 95 ? 8.094 5.544 -25.789 1.00 96.06 95 GLU A N 1
ATOM 710 C CA . GLU A 1 95 ? 7.842 4.146 -25.431 1.00 96.06 95 GLU A CA 1
ATOM 711 C C . GLU A 1 95 ? 9.028 3.579 -24.651 1.00 96.06 95 GLU A C 1
ATOM 713 O O . GLU A 1 95 ? 10.184 3.815 -25.002 1.00 96.06 95 GLU A O 1
ATOM 718 N N . GLN A 1 96 ? 8.731 2.781 -23.630 1.00 96.19 96 GLN A N 1
ATOM 719 C CA . GLN A 1 96 ? 9.709 1.942 -22.941 1.00 96.19 96 GLN A CA 1
ATOM 720 C C . GLN A 1 96 ? 9.110 0.563 -22.669 1.00 96.19 96 GLN A C 1
ATOM 722 O O . GLN A 1 96 ? 7.891 0.410 -22.641 1.00 96.19 96 GLN A O 1
ATOM 727 N N . THR A 1 97 ? 9.935 -0.459 -22.481 1.00 97.69 97 THR A N 1
ATOM 728 C CA . THR A 1 97 ? 9.446 -1.769 -22.034 1.00 97.69 97 THR A CA 1
ATOM 729 C C . THR A 1 97 ? 9.179 -1.772 -20.526 1.00 97.69 97 THR A C 1
ATOM 731 O O . THR A 1 97 ? 9.709 -0.931 -19.796 1.00 97.69 97 THR A O 1
ATOM 734 N N . LEU A 1 98 ? 8.396 -2.735 -20.028 1.00 96.88 98 LEU A N 1
ATOM 735 C CA . LEU A 1 98 ? 8.255 -2.958 -18.584 1.00 96.88 98 LEU A CA 1
ATOM 736 C C . LEU A 1 98 ? 9.621 -3.185 -17.923 1.00 96.88 98 LEU A C 1
ATOM 738 O O . LEU A 1 98 ? 9.888 -2.635 -16.859 1.00 96.88 98 LEU A O 1
ATOM 742 N N . ASP A 1 99 ? 10.507 -3.926 -18.588 1.00 97.25 99 ASP A N 1
ATOM 743 C CA . ASP A 1 99 ? 11.880 -4.137 -18.138 1.00 97.25 99 ASP A CA 1
ATOM 744 C C . ASP A 1 99 ? 12.651 -2.830 -17.963 1.00 97.25 99 ASP A C 1
ATOM 746 O O . ASP A 1 99 ? 13.335 -2.649 -16.957 1.00 97.25 99 ASP A O 1
ATOM 750 N N . GLN A 1 100 ? 12.550 -1.913 -18.922 1.00 96.44 100 GLN A N 1
ATOM 751 C CA . GLN A 1 100 ? 13.202 -0.609 -18.830 1.00 96.44 100 GLN A CA 1
ATOM 752 C C . GLN A 1 100 ? 12.604 0.228 -17.701 1.00 96.44 100 GLN A C 1
ATOM 754 O O . GLN A 1 100 ? 13.351 0.830 -16.935 1.00 96.44 100 GLN A O 1
ATOM 759 N N . PHE A 1 101 ? 11.278 0.207 -17.556 1.00 95.12 101 PHE A N 1
ATOM 760 C CA . PHE A 1 101 ? 10.591 0.935 -16.497 1.00 95.12 101 PHE A CA 1
ATOM 761 C C . PHE A 1 101 ? 10.986 0.437 -15.106 1.00 95.12 101 PHE A C 1
ATOM 763 O O . PHE A 1 101 ? 11.325 1.240 -14.247 1.00 95.12 101 PHE A O 1
ATOM 770 N N . VAL A 1 102 ? 10.996 -0.877 -14.879 1.00 96.31 102 VAL A N 1
ATOM 771 C CA . VAL A 1 102 ? 11.364 -1.431 -13.569 1.00 96.31 102 VAL A CA 1
ATOM 772 C C . VAL A 1 102 ? 12.832 -1.143 -13.245 1.00 96.31 102 VAL A C 1
ATOM 774 O O . VAL A 1 102 ? 13.154 -0.834 -12.108 1.00 96.31 102 VAL A O 1
ATOM 777 N N . ASN A 1 103 ? 13.726 -1.149 -14.236 1.00 94.94 103 ASN A N 1
ATOM 778 C CA . ASN A 1 103 ? 15.153 -0.900 -14.012 1.00 94.94 103 ASN A CA 1
ATOM 779 C C . ASN A 1 103 ? 15.561 0.588 -14.068 1.00 94.94 103 ASN A C 1
ATOM 781 O O . ASN A 1 103 ? 16.754 0.884 -14.068 1.00 94.94 103 ASN A O 1
ATOM 785 N N . ASN A 1 104 ? 14.618 1.539 -14.115 1.00 89.56 104 ASN A N 1
ATOM 786 C CA . ASN A 1 104 ? 14.937 2.971 -14.244 1.00 89.56 104 ASN A CA 1
ATOM 787 C C . ASN A 1 104 ? 15.362 3.657 -12.927 1.00 89.56 104 ASN A C 1
ATOM 789 O O . ASN A 1 104 ? 15.671 4.849 -12.935 1.00 89.56 104 ASN A O 1
ATOM 793 N N . GLY A 1 105 ? 15.370 2.921 -11.809 1.00 84.12 105 GLY A N 1
ATOM 794 C CA . GLY A 1 105 ? 15.744 3.420 -10.482 1.00 84.12 105 GLY A CA 1
ATOM 795 C C . GLY A 1 105 ? 14.596 4.008 -9.653 1.00 84.12 105 GLY A C 1
ATOM 796 O O . GLY A 1 105 ? 14.844 4.461 -8.541 1.00 84.12 105 GLY A O 1
ATOM 797 N N . ALA A 1 106 ? 13.358 4.006 -10.160 1.00 86.19 106 ALA A N 1
ATOM 798 C CA . ALA A 1 106 ? 12.167 4.435 -9.417 1.00 86.19 106 ALA A CA 1
ATOM 799 C C . ALA A 1 106 ? 11.339 3.269 -8.844 1.00 86.19 106 ALA A C 1
ATOM 801 O O . ALA A 1 106 ? 10.355 3.512 -8.147 1.00 86.19 106 ALA A O 1
ATOM 802 N N . VAL A 1 107 ? 11.690 2.023 -9.174 1.00 93.81 107 VAL A N 1
ATOM 803 C CA . VAL A 1 107 ? 10.974 0.817 -8.743 1.00 93.81 107 VAL A CA 1
ATOM 804 C C . VAL A 1 107 ? 11.912 -0.072 -7.943 1.00 93.81 107 VAL A C 1
ATOM 806 O O . VAL A 1 107 ? 12.941 -0.512 -8.451 1.00 93.81 107 VAL A O 1
ATOM 809 N N . ASP A 1 108 ? 11.502 -0.380 -6.717 1.00 94.94 108 ASP A N 1
ATOM 810 C CA . ASP A 1 108 ? 12.294 -1.206 -5.807 1.00 94.94 108 ASP A CA 1
ATOM 811 C C . ASP A 1 108 ? 12.148 -2.695 -6.114 1.00 94.94 108 ASP A C 1
ATOM 813 O O . ASP A 1 108 ? 13.129 -3.435 -6.209 1.00 94.94 108 ASP A O 1
ATOM 817 N N . GLY A 1 109 ? 10.905 -3.113 -6.354 1.00 95.69 109 GLY A N 1
ATOM 818 C CA . GLY A 1 109 ? 10.540 -4.458 -6.766 1.00 95.69 109 GLY A CA 1
ATOM 819 C C . GLY A 1 109 ? 9.216 -4.480 -7.521 1.00 95.69 109 GLY A C 1
ATOM 820 O O . GLY A 1 109 ? 8.331 -3.652 -7.305 1.00 95.69 109 GLY A O 1
ATOM 821 N N . CYS A 1 110 ? 9.080 -5.433 -8.436 1.00 96.75 110 CYS A N 1
ATOM 822 C CA . CYS A 1 110 ? 7.878 -5.638 -9.229 1.00 96.75 110 CYS A CA 1
ATOM 823 C C . CYS A 1 110 ? 7.614 -7.135 -9.378 1.00 96.75 110 CYS A C 1
ATOM 825 O O . CYS A 1 110 ? 8.486 -7.869 -9.833 1.00 96.75 110 CYS A O 1
ATOM 827 N N . LEU A 1 111 ? 6.399 -7.560 -9.027 1.00 96.75 111 LEU A N 1
ATOM 828 C CA . LEU A 1 111 ? 5.924 -8.938 -9.104 1.00 96.75 111 LEU A CA 1
ATOM 829 C C . LEU A 1 111 ? 4.590 -8.962 -9.858 1.00 96.75 111 LEU A C 1
ATOM 831 O O . LEU A 1 111 ? 3.668 -8.223 -9.513 1.00 96.75 111 LEU A O 1
ATOM 835 N N . VAL A 1 112 ? 4.463 -9.832 -10.858 1.00 97.44 112 VAL A N 1
ATOM 836 C CA . VAL A 1 112 ? 3.202 -10.091 -11.563 1.00 97.44 112 VAL A CA 1
ATOM 837 C C . VAL A 1 112 ? 2.818 -11.546 -11.360 1.00 97.44 112 VAL A C 1
ATOM 839 O O . VAL A 1 112 ? 3.536 -12.466 -11.762 1.00 97.44 112 VAL A O 1
ATOM 842 N N . VAL A 1 113 ? 1.642 -11.744 -10.771 1.00 97.69 113 VAL A N 1
ATOM 843 C CA . VAL A 1 113 ? 1.037 -13.059 -10.574 1.00 97.69 113 VAL A CA 1
ATOM 844 C C . VAL A 1 113 ? -0.133 -13.214 -11.539 1.00 97.69 113 VAL A C 1
ATOM 846 O O . VAL A 1 113 ? -1.031 -12.376 -11.579 1.00 97.69 113 VAL A O 1
ATOM 849 N N . HIS A 1 114 ? -0.145 -14.300 -12.305 1.00 97.31 114 HIS A N 1
ATOM 850 C CA . HIS A 1 114 ? -1.228 -14.636 -13.222 1.00 97.31 114 HIS A CA 1
ATOM 851 C C . HIS A 1 114 ? -1.621 -16.104 -13.053 1.00 97.31 114 HIS A C 1
ATOM 853 O O . HIS A 1 114 ? -0.770 -16.991 -13.090 1.00 97.31 114 HIS A O 1
ATOM 859 N N . ALA A 1 115 ? -2.918 -16.361 -12.853 1.00 96.19 115 ALA A N 1
ATOM 860 C CA . ALA A 1 115 ? -3.463 -17.700 -12.604 1.00 96.19 115 ALA A CA 1
ATOM 861 C C . ALA A 1 115 ? -2.738 -18.467 -11.471 1.00 96.19 115 ALA A C 1
ATOM 863 O O . ALA A 1 115 ? -2.464 -19.659 -11.589 1.00 96.19 115 ALA A O 1
ATOM 864 N N . GLY A 1 116 ? -2.403 -17.764 -10.381 1.00 96.81 116 GLY A N 1
ATOM 865 C CA . GLY A 1 116 ? -1.724 -18.342 -9.215 1.00 96.81 116 GLY A CA 1
ATOM 866 C C . GLY A 1 116 ? -0.232 -18.622 -9.409 1.00 96.81 116 GLY A C 1
ATOM 867 O O . GLY A 1 116 ? 0.361 -19.272 -8.557 1.00 96.81 116 GLY A O 1
ATOM 868 N N . LYS A 1 117 ? 0.375 -18.149 -10.504 1.00 98.00 117 LYS A N 1
ATOM 869 C CA . LYS A 1 117 ? 1.796 -18.338 -10.808 1.00 98.00 117 LYS A CA 1
ATOM 870 C C . LYS A 1 117 ? 2.514 -17.007 -10.941 1.00 98.00 117 LYS A C 1
ATOM 872 O O . LYS A 1 117 ? 1.949 -16.060 -11.490 1.00 98.00 117 LYS A O 1
ATOM 877 N N . ILE A 1 118 ? 3.763 -16.951 -10.502 1.00 98.19 118 ILE A N 1
ATOM 878 C CA . ILE A 1 118 ? 4.644 -15.812 -10.753 1.00 98.19 118 ILE A CA 1
ATOM 879 C C . ILE A 1 118 ? 5.064 -15.866 -12.223 1.00 98.19 118 ILE A C 1
ATOM 881 O O . ILE A 1 118 ? 5.738 -16.806 -12.637 1.00 98.19 118 ILE A O 1
ATOM 885 N N . VAL A 1 119 ? 4.639 -14.879 -13.015 1.00 98.44 119 VAL A N 1
ATOM 886 C CA . VAL A 1 119 ? 4.955 -14.796 -14.455 1.00 98.44 119 VAL A CA 1
ATOM 887 C C . VAL A 1 119 ? 5.993 -13.729 -14.782 1.00 98.44 119 VAL A C 1
ATOM 889 O O . VAL A 1 119 ? 6.549 -13.721 -15.877 1.00 98.44 119 VAL A O 1
ATOM 892 N N . TYR A 1 120 ? 6.272 -12.837 -13.838 1.00 98.25 120 TYR A N 1
ATOM 893 C CA . TYR A 1 120 ? 7.321 -11.833 -13.931 1.00 98.25 120 TYR A CA 1
ATOM 894 C C . TYR A 1 120 ? 7.702 -11.394 -12.523 1.00 98.25 120 TYR A C 1
ATOM 896 O O . TYR A 1 120 ? 6.820 -11.084 -11.723 1.00 98.25 120 TYR A O 1
ATOM 904 N N . GLU A 1 121 ? 8.995 -11.335 -12.233 1.00 97.62 121 GLU A N 1
ATOM 905 C CA . GLU A 1 121 ? 9.501 -10.714 -11.016 1.00 97.62 121 GLU A CA 1
ATOM 906 C C . GLU A 1 121 ? 10.873 -10.088 -11.254 1.00 97.62 121 GLU A C 1
ATOM 908 O O . GLU A 1 121 ? 11.711 -10.667 -11.949 1.00 97.62 121 GLU A O 1
ATOM 913 N N . LYS A 1 122 ? 11.094 -8.895 -10.699 1.00 97.19 122 LYS A N 1
ATOM 914 C CA . LYS A 1 122 ? 12.393 -8.213 -10.670 1.00 97.19 122 LYS A CA 1
ATOM 915 C C . LYS A 1 122 ? 12.494 -7.354 -9.419 1.00 97.19 122 LYS A C 1
ATOM 917 O O . LYS A 1 122 ? 11.537 -6.665 -9.077 1.00 97.19 122 LYS A O 1
ATOM 922 N N . TYR A 1 123 ? 13.675 -7.337 -8.812 1.00 96.69 123 TYR A N 1
ATOM 923 C CA . TYR A 1 123 ? 13.972 -6.561 -7.607 1.00 96.69 123 TYR A CA 1
ATOM 924 C C . TYR A 1 123 ? 15.286 -5.787 -7.812 1.00 96.69 123 TYR A C 1
ATOM 926 O O . TYR A 1 123 ? 16.355 -6.281 -7.463 1.00 96.69 123 TYR A O 1
ATOM 934 N N . PRO A 1 124 ? 15.259 -4.622 -8.487 1.00 95.19 124 PRO A N 1
ATOM 935 C CA . PRO A 1 124 ? 16.481 -3.893 -8.833 1.00 95.19 124 PRO A CA 1
ATOM 936 C C . PRO A 1 124 ? 17.235 -3.330 -7.627 1.00 95.19 124 PRO A C 1
ATOM 938 O O . PRO A 1 124 ? 18.451 -3.154 -7.707 1.00 95.19 124 PRO A O 1
ATOM 941 N N . THR A 1 125 ? 16.534 -3.028 -6.529 1.00 92.88 125 THR A N 1
ATOM 942 C CA . THR A 1 125 ? 17.140 -2.365 -5.362 1.00 92.88 125 THR A CA 1
ATOM 943 C C . THR A 1 125 ? 16.919 -3.089 -4.036 1.00 92.88 125 THR A C 1
ATOM 945 O O . THR A 1 125 ? 17.469 -2.650 -3.029 1.00 92.88 125 THR A O 1
ATOM 948 N N . ILE A 1 126 ? 16.109 -4.148 -4.015 1.00 94.62 126 ILE A N 1
ATOM 949 C CA . ILE A 1 126 ? 15.797 -4.953 -2.824 1.00 94.62 126 ILE A CA 1
ATOM 950 C C . ILE A 1 126 ? 15.993 -6.439 -3.123 1.00 94.62 126 ILE A C 1
ATOM 952 O O . ILE A 1 126 ? 16.129 -6.834 -4.280 1.00 94.62 126 ILE A O 1
ATOM 956 N N . GLN A 1 127 ? 16.012 -7.267 -2.089 1.00 95.25 127 GLN A N 1
ATOM 957 C CA . GLN A 1 127 ? 15.912 -8.718 -2.202 1.00 95.25 127 GLN A CA 1
ATOM 958 C C . GLN A 1 127 ? 14.445 -9.179 -2.148 1.00 95.25 127 GLN A C 1
ATOM 960 O O . GLN A 1 127 ? 13.588 -8.448 -1.647 1.00 95.25 127 GLN A O 1
ATOM 965 N N . PRO A 1 128 ? 14.125 -10.389 -2.648 1.00 92.69 128 PRO A N 1
ATOM 966 C CA . PRO A 1 128 ? 12.756 -10.914 -2.630 1.00 92.69 128 PRO A CA 1
ATOM 967 C C . PRO A 1 128 ? 12.116 -11.006 -1.234 1.00 92.69 128 PRO A C 1
ATOM 969 O O . PRO A 1 128 ? 10.892 -11.007 -1.121 1.00 92.69 128 PRO A O 1
ATOM 972 N N . ASP A 1 129 ? 12.925 -11.117 -0.179 1.00 91.69 129 ASP A N 1
ATOM 973 C CA . ASP A 1 129 ? 12.507 -11.264 1.217 1.00 91.69 129 ASP A CA 1
ATOM 974 C C . ASP A 1 129 ? 12.637 -9.980 2.055 1.00 91.69 129 ASP A C 1
ATOM 976 O O . ASP A 1 129 ? 12.276 -9.983 3.237 1.00 91.69 129 ASP A O 1
ATOM 980 N N . ASP A 1 130 ? 13.085 -8.875 1.453 1.00 93.12 130 ASP A N 1
ATOM 981 C CA . ASP A 1 130 ? 13.160 -7.582 2.129 1.00 93.12 130 ASP A CA 1
ATOM 982 C C . ASP A 1 130 ? 11.761 -7.028 2.443 1.00 93.12 130 ASP A C 1
ATOM 984 O O . ASP A 1 130 ? 10.804 -7.145 1.670 1.00 93.12 130 ASP A O 1
ATOM 988 N N . LEU A 1 131 ? 11.639 -6.357 3.591 1.00 92.50 131 LEU A N 1
ATOM 989 C CA . LEU A 1 131 ? 10.431 -5.612 3.937 1.00 92.50 131 LEU A CA 1
ATOM 990 C C . LEU A 1 131 ? 10.462 -4.226 3.294 1.00 92.50 131 LEU A C 1
ATOM 992 O O . LEU A 1 131 ? 11.461 -3.517 3.363 1.00 92.50 131 LEU A O 1
ATOM 996 N N . HIS A 1 132 ? 9.324 -3.813 2.741 1.00 95.00 132 HIS A N 1
ATOM 997 C CA . HIS A 1 132 ? 9.155 -2.498 2.135 1.00 95.00 132 HIS A CA 1
ATOM 998 C C . HIS A 1 132 ? 7.926 -1.788 2.703 1.00 95.00 132 HIS A C 1
ATOM 1000 O O . HIS A 1 132 ? 6.883 -2.407 2.936 1.00 95.00 132 HIS A O 1
ATOM 1006 N N . ILE A 1 133 ? 8.006 -0.471 2.898 1.00 93.50 133 ILE A N 1
ATOM 1007 C CA . ILE A 1 133 ? 6.833 0.329 3.249 1.00 93.50 133 ILE A CA 1
ATOM 1008 C C . ILE A 1 133 ? 5.803 0.265 2.117 1.00 93.50 133 ILE A C 1
ATOM 1010 O O . ILE A 1 133 ? 6.110 0.505 0.953 1.00 93.50 133 ILE A O 1
ATOM 1014 N N . ILE A 1 134 ? 4.550 -0.033 2.446 1.00 92.19 134 ILE A N 1
ATOM 1015 C CA . ILE A 1 134 ? 3.469 -0.108 1.446 1.00 92.19 134 ILE A CA 1
ATOM 1016 C C . ILE A 1 134 ? 2.533 1.107 1.505 1.00 92.19 134 ILE A C 1
ATOM 1018 O O . ILE A 1 134 ? 1.516 1.166 0.813 1.00 92.19 134 ILE A O 1
ATOM 1022 N N . MET A 1 135 ? 2.869 2.096 2.340 1.00 92.19 135 MET A N 1
ATOM 1023 C CA . MET A 1 135 ? 2.124 3.343 2.510 1.00 92.19 135 MET A CA 1
ATOM 1024 C C . MET A 1 135 ? 0.615 3.077 2.677 1.00 92.19 135 MET A C 1
ATOM 1026 O O . MET A 1 135 ? 0.188 2.258 3.496 1.00 92.19 135 MET A O 1
ATOM 1030 N N . SER A 1 136 ? -0.219 3.749 1.882 1.00 90.31 136 SER A N 1
ATOM 1031 C CA . SER A 1 136 ? -1.675 3.640 1.951 1.00 90.31 136 SER A CA 1
ATOM 1032 C C . SER A 1 136 ? -2.242 2.287 1.507 1.00 90.31 136 SER A C 1
ATOM 1034 O O . SER A 1 136 ? -3.410 2.038 1.788 1.00 90.31 136 SER A O 1
ATOM 1036 N N . VAL A 1 137 ? -1.456 1.379 0.912 1.00 92.94 137 VAL A N 1
ATOM 1037 C CA . VAL A 1 137 ? -1.911 -0.003 0.652 1.00 92.94 137 VAL A CA 1
ATOM 1038 C C . VAL A 1 137 ? -2.298 -0.704 1.962 1.00 92.94 137 VAL A C 1
ATOM 1040 O O . VAL A 1 137 ? -3.235 -1.499 1.983 1.00 92.94 137 VAL A O 1
ATOM 1043 N N . THR A 1 138 ? -1.678 -0.319 3.085 1.00 91.00 138 THR A N 1
ATOM 1044 C CA . THR A 1 138 ? -2.012 -0.794 4.443 1.00 91.00 138 THR A CA 1
ATOM 1045 C C . THR A 1 138 ? -3.509 -0.702 4.763 1.00 91.00 138 THR A C 1
ATOM 1047 O O . THR A 1 138 ? -4.058 -1.568 5.442 1.00 91.00 138 THR A O 1
ATOM 1050 N N . LYS A 1 139 ? -4.202 0.320 4.247 1.00 87.00 139 LYS A N 1
ATOM 1051 C CA . LYS A 1 139 ? -5.629 0.555 4.513 1.00 87.00 139 LYS A CA 1
ATOM 1052 C C . LYS A 1 139 ? -6.506 -0.596 4.030 1.00 87.00 139 LYS A C 1
ATOM 1054 O O . LYS A 1 139 ? -7.470 -0.936 4.704 1.00 87.00 139 LYS A O 1
ATOM 1059 N N . ALA A 1 140 ? -6.148 -1.239 2.918 1.00 91.81 140 ALA A N 1
ATOM 1060 C CA . ALA A 1 140 ? -6.883 -2.397 2.414 1.00 91.81 140 ALA A CA 1
ATOM 1061 C C . ALA A 1 140 ? -6.865 -3.565 3.416 1.00 91.81 140 ALA A C 1
ATOM 1063 O O . ALA A 1 140 ? -7.872 -4.246 3.587 1.00 91.81 140 ALA A O 1
ATOM 1064 N N . VAL A 1 141 ? -5.752 -3.755 4.133 1.00 91.38 141 VAL A N 1
ATOM 1065 C CA . VAL A 1 141 ? -5.619 -4.794 5.168 1.00 91.38 141 VAL A CA 1
ATOM 1066 C C . VAL A 1 141 ? -6.522 -4.489 6.365 1.00 91.38 141 VAL A C 1
ATOM 1068 O O . VAL A 1 141 ? -7.241 -5.367 6.841 1.00 91.38 141 VAL A O 1
ATOM 1071 N N . VAL A 1 142 ? -6.531 -3.234 6.825 1.00 91.00 142 VAL A N 1
ATOM 1072 C CA . VAL A 1 142 ? -7.398 -2.782 7.929 1.00 91.00 142 VAL A CA 1
ATOM 1073 C C . VAL A 1 142 ? -8.876 -2.909 7.551 1.00 91.00 142 VAL A C 1
ATOM 1075 O O . VAL A 1 142 ? -9.673 -3.415 8.338 1.00 91.00 142 VAL A O 1
ATOM 1078 N N . LEU A 1 143 ? -9.235 -2.511 6.329 1.00 92.50 143 LEU A N 1
ATOM 1079 C CA . LEU A 1 143 ? -10.593 -2.630 5.804 1.00 92.50 143 LEU A CA 1
ATOM 1080 C C . LEU A 1 143 ? -11.064 -4.077 5.693 1.00 92.50 143 LEU A C 1
ATOM 1082 O O . LEU A 1 143 ? -12.205 -4.367 6.037 1.00 92.50 143 LEU A O 1
ATOM 1086 N N . ALA A 1 144 ? -10.199 -4.990 5.250 1.00 94.56 144 ALA A N 1
ATOM 1087 C CA . ALA A 1 144 ? -10.532 -6.409 5.191 1.00 94.56 144 ALA A CA 1
ATOM 1088 C C . ALA A 1 144 ? -10.826 -6.973 6.590 1.00 94.56 144 ALA A C 1
ATOM 1090 O O . ALA A 1 144 ? -11.816 -7.678 6.778 1.00 94.56 144 ALA A O 1
ATOM 1091 N N . ALA A 1 145 ? -10.017 -6.614 7.592 1.00 94.25 145 ALA A N 1
ATOM 1092 C CA . ALA A 1 145 ? -10.278 -7.000 8.977 1.00 94.25 145 ALA A CA 1
ATOM 1093 C C . ALA A 1 145 ? -11.608 -6.426 9.490 1.00 94.25 145 ALA A C 1
ATOM 1095 O O . ALA A 1 145 ? -12.365 -7.126 10.160 1.00 94.25 145 ALA A O 1
ATOM 1096 N N . LEU A 1 146 ? -11.919 -5.175 9.145 1.00 94.44 146 LEU A N 1
ATOM 1097 C CA . LEU A 1 146 ? -13.171 -4.534 9.527 1.00 94.44 146 LEU A CA 1
ATOM 1098 C C . LEU A 1 146 ? -14.391 -5.197 8.872 1.00 94.44 146 LEU A C 1
ATOM 1100 O O . LEU A 1 146 ? -15.377 -5.439 9.560 1.00 94.44 146 LEU A O 1
ATOM 1104 N N . ALA A 1 147 ? -14.300 -5.559 7.591 1.00 94.69 147 ALA A N 1
ATOM 1105 C CA . ALA A 1 147 ? -15.345 -6.300 6.887 1.00 94.69 147 ALA A CA 1
ATOM 1106 C C . ALA A 1 147 ? -15.602 -7.675 7.528 1.00 94.69 147 ALA A C 1
ATOM 1108 O O . ALA A 1 147 ? -16.750 -8.060 7.717 1.00 94.69 147 ALA A O 1
ATOM 1109 N N . ILE A 1 148 ? -14.547 -8.389 7.944 1.00 97.19 148 ILE A N 1
ATOM 1110 C CA . ILE A 1 148 ? -14.682 -9.654 8.688 1.00 97.19 148 ILE A CA 1
ATOM 1111 C C . ILE A 1 148 ? -15.392 -9.431 10.033 1.00 97.19 148 ILE A C 1
ATOM 1113 O O . ILE A 1 148 ? -16.205 -10.253 10.450 1.00 97.19 148 ILE A O 1
ATOM 1117 N N . LEU A 1 149 ? -15.087 -8.341 10.742 1.00 96.75 149 LEU A N 1
ATOM 1118 C CA . LEU A 1 149 ? -15.733 -8.027 12.021 1.00 96.75 149 LEU A CA 1
ATOM 1119 C C . LEU A 1 149 ? -17.206 -7.634 11.856 1.00 96.75 149 LEU A C 1
ATOM 1121 O O . LEU A 1 149 ? -18.015 -7.972 12.722 1.00 96.75 149 LEU A O 1
ATOM 1125 N N . GLU A 1 150 ? -17.544 -6.938 10.772 1.00 95.94 150 GLU A N 1
ATOM 1126 C CA . GLU A 1 150 ? -18.926 -6.623 10.405 1.00 95.94 150 GLU A CA 1
ATOM 1127 C C . GLU A 1 150 ? -19.715 -7.892 10.059 1.00 95.94 150 GLU A C 1
ATOM 1129 O O . GLU A 1 150 ? -20.777 -8.115 10.633 1.00 95.94 150 GLU A O 1
ATOM 1134 N N . ASP A 1 151 ? -19.162 -8.776 9.220 1.00 97.50 151 ASP A N 1
ATOM 1135 C CA . ASP A 1 151 ? -19.774 -10.068 8.865 1.00 97.50 151 ASP A CA 1
ATOM 1136 C C . ASP A 1 151 ? -20.016 -10.957 10.100 1.00 97.50 151 ASP A C 1
ATOM 1138 O O . ASP A 1 151 ? -21.046 -11.612 10.237 1.00 97.50 151 ASP A O 1
ATOM 1142 N N . GLN A 1 152 ? -19.109 -10.900 11.080 1.00 98.00 152 GLN A N 1
ATOM 1143 C CA . GLN A 1 152 ? -19.260 -11.576 12.374 1.00 98.00 152 GLN A CA 1
ATOM 1144 C C . GLN A 1 152 ? -20.272 -10.907 13.324 1.00 98.00 152 GLN A C 1
ATOM 1146 O O . GLN A 1 152 ? -20.442 -11.378 14.451 1.00 98.00 152 GLN A O 1
ATOM 1151 N N . GLY A 1 153 ? -20.893 -9.789 12.936 1.00 96.94 153 GLY A N 1
ATOM 1152 C CA . GLY A 1 153 ? -21.815 -9.016 13.773 1.00 96.94 153 GLY A CA 1
ATOM 1153 C C . GLY A 1 153 ? -21.156 -8.341 14.982 1.00 96.94 153 GLY A C 1
ATOM 1154 O O . GLY A 1 153 ? -21.847 -7.936 15.918 1.00 96.94 153 GLY A O 1
ATOM 1155 N N . LYS A 1 154 ? -19.820 -8.236 15.005 1.00 96.69 154 LYS A N 1
ATOM 1156 C CA . LYS A 1 154 ? -19.063 -7.610 16.106 1.00 96.69 154 LYS A CA 1
ATOM 1157 C C . LYS A 1 154 ? -18.989 -6.096 15.971 1.00 96.69 154 LYS A C 1
ATOM 1159 O O . LYS A 1 154 ? -18.834 -5.397 16.971 1.00 96.69 154 LYS A O 1
ATOM 1164 N N . ILE A 1 155 ? -19.072 -5.601 14.742 1.00 95.44 155 ILE A N 1
ATOM 1165 C CA . ILE A 1 155 ? -19.130 -4.182 14.411 1.00 95.44 155 ILE A CA 1
ATOM 1166 C C . ILE A 1 155 ? -20.346 -3.954 13.518 1.00 95.44 155 ILE A C 1
ATOM 1168 O O . ILE A 1 155 ? -20.731 -4.818 12.742 1.00 95.44 155 ILE A O 1
ATOM 1172 N N . ASP A 1 156 ? -20.949 -2.783 13.659 1.00 96.50 156 ASP A N 1
ATOM 1173 C CA . ASP A 1 156 ? -22.039 -2.301 12.818 1.00 96.50 156 ASP A CA 1
ATOM 1174 C C . ASP A 1 156 ? -21.587 -0.966 12.228 1.00 96.50 156 ASP A C 1
ATOM 1176 O O . ASP A 1 156 ? -21.421 0.012 12.965 1.00 96.50 156 ASP A O 1
ATOM 1180 N N . LEU A 1 157 ? -21.314 -0.937 10.923 1.00 94.69 157 LEU A N 1
ATOM 1181 C CA . LEU A 1 157 ? -20.752 0.247 10.278 1.00 94.69 157 LEU A CA 1
ATOM 1182 C C . LEU A 1 157 ? -21.750 1.405 10.179 1.00 94.69 157 LEU A C 1
ATOM 1184 O O . LEU A 1 157 ? -21.326 2.551 10.025 1.00 94.69 157 LEU A O 1
ATOM 1188 N N . GLU A 1 158 ? -23.050 1.152 10.334 1.00 96.94 158 GLU A N 1
ATOM 1189 C CA . GLU A 1 158 ? -24.060 2.212 10.349 1.00 96.94 158 GLU A CA 1
ATOM 1190 C C . GLU A 1 158 ? -24.078 2.983 11.675 1.00 96.94 158 GLU A C 1
ATOM 1192 O O . GLU A 1 158 ? -24.673 4.060 11.768 1.00 96.94 158 GLU A O 1
ATOM 1197 N N . LYS A 1 159 ? -23.380 2.489 12.706 1.00 96.69 159 LYS A N 1
ATOM 1198 C CA . LYS A 1 159 ? -23.228 3.207 13.973 1.00 96.69 159 LYS A CA 1
ATOM 1199 C C . LYS A 1 159 ? -22.200 4.344 13.870 1.00 96.69 159 LYS A C 1
ATOM 1201 O O . LYS A 1 159 ? -21.175 4.201 13.196 1.00 96.69 159 LYS A O 1
ATOM 1206 N N . PRO A 1 160 ? -22.421 5.455 14.598 1.00 95.62 160 PRO A N 1
ATOM 1207 C CA . PRO A 1 160 ? -21.422 6.504 14.771 1.00 95.62 160 PRO A CA 1
ATOM 1208 C C . PRO A 1 160 ? -20.104 5.975 15.343 1.00 95.62 160 PRO A C 1
ATOM 1210 O O . PRO A 1 160 ? -20.098 5.075 16.188 1.00 95.62 160 PRO A O 1
ATOM 1213 N N . VAL A 1 161 ? -18.985 6.559 14.917 1.00 93.25 161 VAL A N 1
ATOM 1214 C CA . VAL A 1 161 ? -17.635 6.128 15.309 1.00 93.25 161 VAL A CA 1
ATOM 1215 C C . VAL A 1 161 ? -17.414 6.154 16.826 1.00 93.25 161 VAL A C 1
ATOM 1217 O O . VAL A 1 161 ? -16.729 5.287 17.371 1.00 93.25 161 VAL A O 1
ATOM 1220 N N . GLU A 1 162 ? -18.036 7.089 17.546 1.00 92.62 162 GLU A N 1
ATOM 1221 C CA . GLU A 1 162 ? -17.916 7.205 19.001 1.00 92.62 162 GLU A CA 1
ATOM 1222 C C . GLU A 1 162 ? -18.562 6.054 19.787 1.00 92.62 162 GLU A C 1
ATOM 1224 O O . GLU A 1 162 ? -18.298 5.913 20.984 1.00 92.62 162 GLU A O 1
ATOM 1229 N N . ASN A 1 163 ? -19.375 5.215 19.136 1.00 94.69 163 ASN A N 1
ATOM 1230 C CA . ASN A 1 163 ? -19.875 3.979 19.742 1.00 94.69 163 ASN A CA 1
ATOM 1231 C C . ASN A 1 163 ? -18.763 2.937 19.906 1.00 94.69 163 ASN A C 1
ATOM 1233 O O . ASN A 1 163 ? -18.852 2.088 20.790 1.00 94.69 163 ASN A O 1
ATOM 1237 N N . PHE A 1 164 ? -17.723 3.012 19.074 1.00 92.38 164 PHE A N 1
ATOM 1238 C CA . PHE A 1 164 ? -16.560 2.124 19.118 1.00 92.38 164 PHE A CA 1
ATOM 1239 C C . PHE A 1 164 ? -15.348 2.798 19.763 1.00 92.38 164 PHE A C 1
ATOM 1241 O O . PHE A 1 164 ? -14.542 2.129 20.402 1.00 92.38 164 PHE A O 1
ATOM 1248 N N . LEU A 1 165 ? -15.234 4.122 19.621 1.00 92.31 165 LEU A N 1
ATOM 1249 C CA . LEU A 1 165 ? -14.144 4.935 20.161 1.00 92.31 165 LEU A CA 1
ATOM 1250 C C . LEU A 1 165 ? -14.709 6.088 21.011 1.00 92.31 165 LEU A C 1
ATOM 1252 O O . LEU A 1 165 ? -14.830 7.216 20.518 1.00 92.31 165 LEU A O 1
ATOM 1256 N N . PRO A 1 166 ? -15.069 5.840 22.286 1.00 92.12 166 PRO A N 1
ATOM 1257 C CA . PRO A 1 166 ? -15.717 6.832 23.147 1.00 92.12 166 PRO A CA 1
ATOM 1258 C C . PRO A 1 166 ? -14.937 8.146 23.313 1.00 92.12 166 PRO A C 1
ATOM 1260 O O . PRO A 1 166 ? -15.529 9.188 23.588 1.00 92.12 166 PRO A O 1
ATOM 1263 N N . GLU A 1 167 ? -13.619 8.130 23.118 1.00 89.75 167 GLU A N 1
ATOM 1264 C CA . GLU A 1 167 ? -12.726 9.291 23.202 1.00 89.75 167 GLU A CA 1
ATOM 1265 C C . GLU A 1 167 ? -12.901 10.287 22.044 1.00 89.75 167 GLU A C 1
ATOM 1267 O O . GLU A 1 167 ? -12.321 11.380 22.079 1.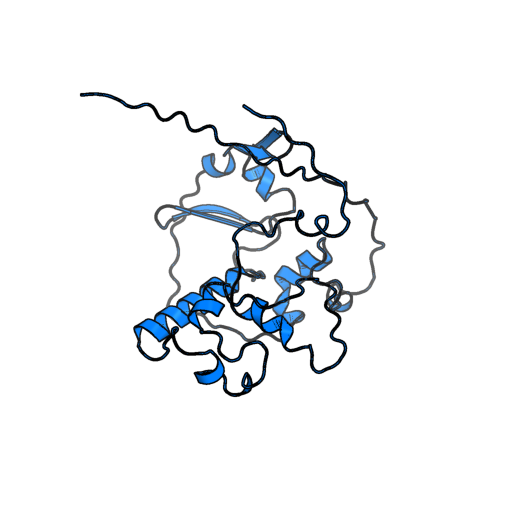00 89.75 167 GLU A O 1
ATOM 1272 N N . LEU A 1 168 ? -13.659 9.909 21.007 1.00 87.44 168 LEU A N 1
ATOM 1273 C CA . LEU A 1 168 ? -14.020 10.772 19.880 1.00 87.44 168 LEU A CA 1
ATOM 1274 C C . LEU A 1 168 ? -15.272 11.615 20.140 1.00 87.44 168 LEU A C 1
ATOM 1276 O O . LEU A 1 168 ? -15.577 12.501 19.339 1.00 87.44 168 LEU A O 1
ATOM 1280 N N . LYS A 1 169 ? -15.964 11.415 21.268 1.00 89.31 169 LYS A N 1
ATOM 1281 C CA . LYS A 1 169 ? -17.078 12.282 21.672 1.00 89.31 169 LYS A CA 1
ATOM 1282 C C . LYS A 1 169 ? -16.619 13.739 21.771 1.00 89.31 169 LYS A C 1
ATOM 1284 O O . LYS A 1 169 ? -15.594 14.038 22.383 1.00 89.31 169 LYS A O 1
ATOM 1289 N N . GLY A 1 170 ? -17.387 14.641 21.163 1.00 85.94 170 GLY A N 1
ATOM 1290 C CA . GLY A 1 170 ? -17.079 16.075 21.123 1.00 85.94 170 GLY A CA 1
ATOM 1291 C C . GLY A 1 170 ? -15.917 16.459 20.199 1.00 85.94 170 GLY A C 1
ATOM 1292 O O . GLY A 1 170 ? -15.432 17.584 20.287 1.00 85.94 17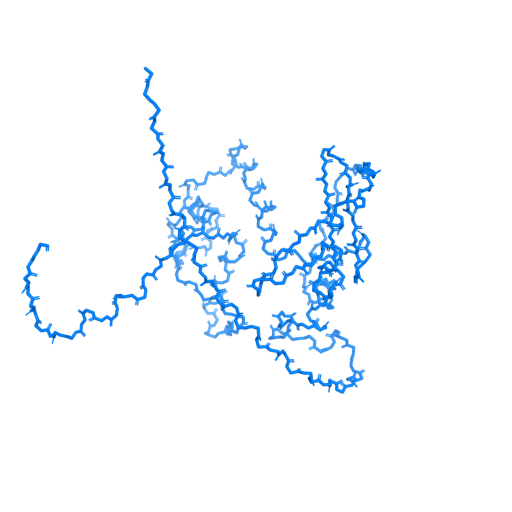0 GLY A O 1
ATOM 1293 N N . SER A 1 171 ? -15.447 15.545 19.345 1.00 85.88 171 SER A N 1
ATOM 1294 C CA . SER A 1 171 ? -14.532 15.865 18.244 1.00 85.88 171 SER A CA 1
ATOM 1295 C C . SER A 1 171 ? -15.289 16.038 16.928 1.00 85.88 171 SER A C 1
ATOM 1297 O O . SER A 1 171 ? -16.451 15.652 16.841 1.00 85.88 171 SER A O 1
ATOM 1299 N N . ASP A 1 172 ? -14.604 16.536 15.897 1.00 84.62 172 ASP A N 1
ATOM 1300 C CA . ASP A 1 172 ? -15.146 16.674 14.533 1.00 84.62 172 ASP A CA 1
ATOM 1301 C C . ASP A 1 172 ? -15.639 15.335 13.940 1.00 84.62 172 ASP A C 1
ATOM 1303 O O . ASP A 1 172 ? -16.439 15.319 13.014 1.00 84.62 172 ASP A O 1
ATOM 1307 N N . TRP A 1 173 ? -15.200 14.208 14.510 1.00 85.00 173 TRP A N 1
ATOM 1308 C CA . TRP A 1 173 ? -15.596 12.856 14.117 1.00 85.00 173 TRP A CA 1
ATOM 1309 C C . TRP A 1 173 ? -16.938 12.410 14.697 1.00 85.00 173 TRP A C 1
ATOM 1311 O O . TRP A 1 173 ? -17.535 11.461 14.189 1.00 85.00 173 TRP A O 1
ATOM 1321 N N . ALA A 1 174 ? -17.385 13.040 15.786 1.00 89.94 174 ALA A N 1
ATOM 1322 C CA . ALA A 1 174 ? -18.583 12.621 16.499 1.00 89.94 174 ALA A CA 1
ATOM 1323 C C . ALA A 1 174 ? -19.815 12.709 15.589 1.00 89.94 174 ALA A C 1
ATOM 1325 O O . ALA A 1 174 ? -19.990 13.678 14.852 1.00 89.94 174 ALA A O 1
ATOM 1326 N N . GLY A 1 175 ? -20.670 11.692 15.639 1.00 91.31 175 GLY A N 1
ATOM 1327 C CA . GLY A 1 175 ? -21.854 11.577 14.795 1.00 91.31 175 GLY A CA 1
ATOM 1328 C C . GLY A 1 175 ? -21.576 11.068 13.379 1.00 91.31 175 GLY A C 1
ATOM 1329 O O . GLY A 1 175 ? -22.526 10.730 12.674 1.00 91.31 175 GLY A O 1
ATOM 1330 N N . THR A 1 176 ? -20.311 10.948 12.959 1.00 93.19 176 THR A N 1
ATOM 1331 C CA . THR A 1 176 ? -19.980 10.363 11.653 1.00 93.19 176 THR A CA 1
ATOM 1332 C C . THR A 1 176 ? -20.112 8.849 11.727 1.00 93.19 176 THR A C 1
ATOM 1334 O O . THR A 1 176 ? -19.512 8.212 12.600 1.00 93.19 176 THR A O 1
ATOM 1337 N N . ARG A 1 177 ? -20.887 8.250 10.815 1.00 94.38 177 ARG A N 1
ATOM 1338 C CA . ARG A 1 177 ? -21.014 6.789 10.747 1.00 94.38 177 ARG A CA 1
ATOM 1339 C C . ARG A 1 177 ? -19.680 6.173 10.378 1.00 94.38 177 ARG A C 1
ATOM 1341 O O . ARG A 1 177 ? -18.955 6.701 9.535 1.00 94.38 177 ARG A O 1
ATOM 1348 N N . LEU A 1 178 ? -19.384 5.015 10.954 1.00 93.00 178 LEU A N 1
ATOM 1349 C CA . LEU A 1 178 ? -18.158 4.300 10.631 1.00 93.00 178 LEU A CA 1
ATOM 1350 C C . LEU A 1 178 ? -18.098 3.932 9.134 1.00 93.00 178 LEU A C 1
ATOM 1352 O O . LEU A 1 178 ? -17.023 4.025 8.546 1.00 93.00 178 LEU A O 1
ATOM 1356 N N . ARG A 1 179 ? -19.249 3.646 8.498 1.00 94.38 179 ARG A N 1
ATOM 1357 C CA . ARG A 1 179 ? -19.419 3.479 7.041 1.00 94.38 179 ARG A CA 1
ATOM 1358 C C . ARG A 1 179 ? -18.896 4.681 6.251 1.00 94.38 179 ARG A C 1
ATOM 1360 O O . ARG A 1 179 ? -18.131 4.517 5.307 1.00 94.38 179 ARG A O 1
ATOM 1367 N N . ASP A 1 180 ? -19.261 5.893 6.659 1.00 93.06 180 ASP A N 1
ATOM 1368 C CA . ASP A 1 180 ? -18.828 7.103 5.959 1.00 93.06 180 ASP A CA 1
ATOM 1369 C C . ASP A 1 180 ? -17.313 7.321 6.115 1.00 93.06 180 ASP A C 1
ATOM 1371 O O . ASP A 1 180 ? -16.676 7.851 5.212 1.00 93.06 180 ASP A O 1
ATOM 1375 N N . LEU A 1 181 ? -16.695 6.865 7.210 1.00 89.44 181 LEU A N 1
ATOM 1376 C CA . LEU A 1 181 ? -15.241 6.960 7.390 1.00 89.44 181 LEU A CA 1
ATOM 1377 C C . LEU A 1 181 ? -14.475 5.981 6.500 1.00 89.44 181 LEU A C 1
ATOM 1379 O O . LEU A 1 181 ? -13.504 6.369 5.852 1.00 89.44 181 LEU A O 1
ATOM 1383 N N . VAL A 1 182 ? -14.908 4.721 6.457 1.00 90.94 182 VAL A N 1
ATOM 1384 C CA . VAL A 1 182 ? -14.256 3.683 5.641 1.00 90.94 182 VAL A CA 1
ATOM 1385 C C . VAL A 1 182 ? -14.413 3.960 4.148 1.00 90.94 182 VAL A C 1
ATOM 1387 O O . VAL A 1 182 ? -13.500 3.691 3.372 1.00 90.94 182 VAL A O 1
ATOM 1390 N N . ASP A 1 183 ? -15.531 4.583 3.767 1.00 90.69 183 ASP A N 1
ATOM 1391 C CA . ASP A 1 183 ? -15.813 4.994 2.393 1.00 90.69 183 ASP A CA 1
ATOM 1392 C C . ASP A 1 183 ? -15.220 6.363 2.042 1.00 90.69 183 ASP A C 1
ATOM 1394 O O . ASP A 1 183 ? -15.379 6.816 0.909 1.00 90.69 183 ASP A O 1
ATOM 1398 N N . MET A 1 184 ? -14.524 7.025 2.976 1.00 87.06 184 MET A N 1
ATOM 1399 C CA . MET A 1 184 ? -13.894 8.335 2.755 1.00 87.06 184 MET A CA 1
ATOM 1400 C C . MET A 1 184 ? -14.894 9.452 2.415 1.00 87.06 184 MET A C 1
ATOM 1402 O O . MET A 1 184 ? -14.659 10.295 1.551 1.00 87.06 184 MET A O 1
ATOM 1406 N N . ARG A 1 185 ? -16.036 9.454 3.102 1.00 89.62 185 ARG A N 1
ATOM 1407 C CA . ARG A 1 185 ? -17.183 10.360 2.922 1.00 89.62 185 ARG A CA 1
ATOM 1408 C C . ARG A 1 185 ? -17.520 11.169 4.177 1.00 89.62 185 ARG A C 1
ATOM 1410 O O . ARG A 1 185 ? -18.636 11.665 4.305 1.00 89.62 185 ARG A O 1
ATOM 1417 N N . SER A 1 186 ? -16.560 11.320 5.084 1.00 85.38 186 SER A N 1
ATOM 1418 C CA . SER A 1 186 ? -16.703 12.091 6.325 1.00 85.38 186 SER A CA 1
ATOM 1419 C C . SER A 1 186 ? -17.027 13.571 6.088 1.00 85.38 186 SER A C 1
ATOM 1421 O O . SER A 1 186 ? -17.705 14.193 6.899 1.00 85.38 186 SER A O 1
ATOM 1423 N N . GLY A 1 187 ? -16.523 14.146 4.989 1.00 84.38 187 GLY A N 1
ATOM 1424 C CA . GLY A 1 187 ? -16.640 15.577 4.701 1.00 84.38 187 GLY A CA 1
ATOM 1425 C C . GLY A 1 187 ? -15.840 16.471 5.654 1.00 84.38 187 GLY A C 1
ATOM 1426 O O . GLY A 1 187 ? -16.084 17.676 5.687 1.00 84.38 187 GLY A O 1
ATOM 1427 N N . MET A 1 188 ? -14.910 15.910 6.435 1.00 81.31 188 MET A N 1
ATOM 1428 C CA . MET A 1 188 ? -14.084 16.689 7.355 1.00 81.31 188 MET A CA 1
ATOM 1429 C C . MET A 1 188 ? -12.986 17.462 6.616 1.00 81.31 188 MET A C 1
ATOM 1431 O O . MET A 1 188 ? -12.443 17.028 5.600 1.00 81.31 188 MET A O 1
ATOM 1435 N N . GLU A 1 189 ? -12.637 18.630 7.156 1.00 76.06 189 GLU A N 1
ATOM 1436 C CA . GLU A 1 189 ? -11.526 19.435 6.651 1.00 76.06 189 GLU A CA 1
ATOM 1437 C C . GLU A 1 189 ? -10.183 18.928 7.213 1.00 76.06 189 GLU A C 1
ATOM 1439 O O . GLU A 1 189 ? -9.807 19.220 8.359 1.00 76.06 189 GLU A O 1
ATOM 1444 N N . GLY A 1 190 ? -9.447 18.185 6.382 1.00 62.50 190 GLY A N 1
ATOM 1445 C CA . GLY A 1 190 ? -8.075 17.729 6.622 1.00 62.50 190 GLY A CA 1
ATOM 1446 C C . GLY A 1 190 ? -7.033 18.490 5.787 1.00 62.50 190 GLY A C 1
ATOM 1447 O O . GLY A 1 190 ? -7.298 18.906 4.661 1.00 62.50 190 GLY A O 1
ATOM 1448 N N . SER A 1 191 ? -5.825 18.674 6.336 1.00 58.12 191 SER A N 1
ATOM 1449 C CA . SER A 1 191 ? -4.646 19.143 5.587 1.00 58.12 191 SER A CA 1
ATOM 1450 C C . SER A 1 191 ? -3.684 17.973 5.397 1.00 58.12 191 SER A C 1
ATOM 1452 O O . SER A 1 191 ? -3.125 17.487 6.375 1.00 58.12 191 SER A O 1
ATOM 1454 N N . GLU A 1 192 ? -3.460 17.564 4.148 1.00 57.47 192 GLU A N 1
ATOM 1455 C CA . GLU A 1 192 ? -2.587 16.437 3.758 1.00 57.47 192 GLU A CA 1
ATOM 1456 C C . GLU A 1 192 ? -1.131 16.870 3.489 1.00 57.47 192 GLU A C 1
ATOM 1458 O O . GLU A 1 192 ? -0.385 16.227 2.752 1.00 57.47 192 GLU A O 1
ATOM 1463 N N . THR A 1 193 ? -0.709 18.017 4.024 1.00 53.09 193 THR A N 1
ATOM 1464 C CA . THR A 1 193 ? 0.646 18.531 3.799 1.00 53.09 193 THR A CA 1
ATOM 1465 C C . THR A 1 193 ? 1.666 17.789 4.667 1.00 53.09 193 THR A C 1
ATOM 1467 O O . THR A 1 193 ? 1.487 17.638 5.874 1.00 53.09 193 THR A O 1
ATOM 1470 N N . SER A 1 194 ? 2.788 17.374 4.066 1.00 47.66 194 SER A N 1
ATOM 1471 C CA . SER A 1 194 ? 3.923 16.745 4.769 1.00 47.66 194 SER A CA 1
ATOM 1472 C C . SER A 1 194 ? 4.565 17.660 5.823 1.00 47.66 194 SER A C 1
ATOM 1474 O O . SER A 1 194 ? 5.150 17.184 6.789 1.00 47.66 194 SER A O 1
ATOM 1476 N N . ASN A 1 195 ? 4.378 18.977 5.690 1.00 42.62 195 ASN A N 1
ATOM 1477 C CA . ASN A 1 195 ? 4.731 19.992 6.687 1.00 42.62 195 ASN A CA 1
ATOM 1478 C C . ASN A 1 195 ? 3.582 20.270 7.676 1.00 42.62 195 ASN A C 1
ATOM 1480 O O . ASN A 1 195 ? 3.383 21.415 8.083 1.00 42.62 195 ASN A O 1
ATOM 1484 N N . GLY A 1 196 ? 2.797 19.258 8.047 1.00 42.75 196 GLY A N 1
ATOM 1485 C CA . GLY A 1 196 ? 1.775 19.355 9.088 1.00 42.75 196 GLY A CA 1
ATOM 1486 C C . GLY A 1 196 ? 2.398 19.535 10.472 1.00 42.75 196 GLY A C 1
ATOM 1487 O O . GLY A 1 196 ? 2.297 18.655 11.322 1.00 42.75 196 GLY A O 1
ATOM 1488 N N . SER A 1 197 ? 3.076 20.659 10.708 1.00 37.34 197 SER A N 1
ATOM 1489 C CA . SER A 1 197 ? 3.603 21.036 12.011 1.00 37.34 197 SER A CA 1
ATOM 1490 C C . SER A 1 197 ? 2.445 21.077 13.008 1.00 37.34 197 SER A C 1
ATOM 1492 O O . SER A 1 197 ? 1.591 21.964 12.976 1.00 37.34 197 SER A O 1
ATOM 1494 N N . CYS A 1 198 ? 2.411 20.089 13.910 1.00 43.09 198 CYS A N 1
ATOM 1495 C CA . CYS A 1 198 ? 1.556 20.118 15.088 1.00 43.09 198 CYS A CA 1
ATOM 1496 C C . CYS A 1 198 ? 1.906 21.357 15.924 1.00 43.09 198 CYS A C 1
ATOM 1498 O O . CYS A 1 198 ? 2.829 21.345 16.734 1.00 43.09 198 CYS A O 1
ATOM 1500 N N . ALA A 1 199 ? 1.118 22.416 15.768 1.00 31.41 199 ALA A N 1
ATOM 1501 C CA . ALA A 1 199 ? 0.978 23.493 16.735 1.00 31.41 199 ALA A CA 1
ATOM 1502 C C . ALA A 1 199 ? -0.466 24.032 16.668 1.00 31.41 199 ALA A C 1
ATOM 1504 O O . ALA A 1 199 ? -0.918 24.370 15.575 1.00 31.41 199 ALA A O 1
ATOM 1505 N N . PRO A 1 200 ? -1.228 24.130 17.781 1.00 37.50 200 PRO A N 1
ATOM 1506 C CA . PRO A 1 200 ? -0.956 23.716 19.160 1.00 37.50 200 PRO A CA 1
ATOM 1507 C C . PRO A 1 200 ? -1.556 22.330 19.492 1.00 37.50 200 PRO A C 1
ATOM 1509 O O . PRO A 1 200 ? -2.457 21.850 18.815 1.00 37.50 200 PRO A O 1
ATOM 1512 N N . ARG A 1 201 ? -1.100 21.710 20.595 1.00 35.59 201 ARG A N 1
ATOM 1513 C CA . ARG A 1 201 ? -1.406 20.348 21.122 1.00 35.59 201 ARG A CA 1
ATOM 1514 C C . ARG A 1 201 ? -2.852 19.804 21.032 1.00 35.59 201 ARG A C 1
ATOM 1516 O O . ARG A 1 201 ? -3.048 18.618 21.275 1.00 35.59 201 ARG A O 1
ATOM 1523 N N . ARG A 1 202 ? -3.865 20.612 20.708 1.00 33.50 202 ARG A N 1
ATOM 1524 C CA . ARG A 1 202 ? -5.261 20.170 20.529 1.00 33.50 202 ARG A CA 1
ATOM 1525 C C . ARG A 1 202 ? -5.587 19.726 19.094 1.00 33.50 202 ARG A C 1
ATOM 1527 O O . ARG A 1 202 ? -6.483 18.906 18.928 1.00 33.50 202 ARG A O 1
ATOM 1534 N N . SER A 1 203 ? -4.854 20.202 18.082 1.00 35.00 203 SER A N 1
ATOM 1535 C CA . SER A 1 203 ? -5.116 19.915 16.657 1.00 35.00 203 SER A CA 1
ATOM 1536 C C . SER A 1 203 ? -4.439 18.644 16.130 1.00 35.00 203 SER A C 1
ATOM 1538 O O . SER A 1 203 ? -4.777 18.175 15.047 1.00 35.00 203 SER A O 1
ATOM 1540 N N . CYS A 1 204 ? -3.564 18.014 16.919 1.00 34.47 204 CYS A N 1
ATOM 1541 C CA . CYS A 1 204 ? -2.850 16.781 16.548 1.00 34.47 204 CYS A CA 1
ATOM 1542 C C . CYS A 1 204 ? -3.790 15.544 16.421 1.00 34.47 204 CYS A C 1
ATOM 1544 O O . CYS A 1 204 ? -3.339 14.442 16.130 1.00 34.47 204 CYS A O 1
ATOM 1546 N N . ARG A 1 205 ? -5.117 15.703 16.600 1.00 35.44 205 ARG A N 1
ATOM 1547 C CA . ARG A 1 205 ? -6.135 14.674 16.287 1.00 35.44 205 ARG A CA 1
ATOM 1548 C C . ARG A 1 205 ? -6.471 14.564 14.792 1.00 35.44 205 ARG A C 1
ATOM 1550 O O . ARG A 1 205 ? -7.146 13.611 14.414 1.00 35.44 205 ARG A O 1
ATOM 1557 N N . LYS A 1 206 ? -6.013 15.500 13.952 1.00 36.25 206 LYS A N 1
ATOM 1558 C CA . LYS A 1 206 ? -6.418 15.589 12.536 1.00 36.25 206 LYS A CA 1
ATOM 1559 C C . LYS A 1 206 ? -5.724 14.600 11.587 1.00 36.25 206 LYS A C 1
ATOM 1561 O O . LYS A 1 206 ? -6.203 14.410 10.483 1.00 36.25 206 LYS A O 1
ATOM 1566 N N . GLN A 1 207 ? -4.691 13.878 12.026 1.00 32.69 207 GLN A N 1
ATOM 1567 C CA . GLN A 1 207 ? -4.066 12.801 11.233 1.00 32.69 207 GLN A CA 1
ATOM 1568 C C . GLN A 1 207 ? -4.809 11.450 11.296 1.00 32.69 207 GLN A C 1
ATOM 1570 O O . GLN A 1 207 ? -4.321 10.448 10.777 1.00 32.69 207 GLN A O 1
ATOM 1575 N N . ARG A 1 208 ? -5.986 11.384 11.936 1.00 38.41 208 ARG A N 1
ATOM 1576 C CA . ARG A 1 208 ? -6.747 10.128 12.053 1.00 38.41 208 ARG A CA 1
ATOM 1577 C C . ARG A 1 208 ? -7.511 9.738 10.780 1.00 38.41 208 ARG A C 1
ATOM 1579 O O . ARG A 1 208 ? -7.848 8.567 10.651 1.00 38.41 208 ARG A O 1
ATOM 1586 N N . GLU A 1 209 ? -7.704 10.644 9.816 1.00 40.03 209 GLU A N 1
ATOM 1587 C CA . GLU A 1 209 ? -8.265 10.284 8.495 1.00 40.03 2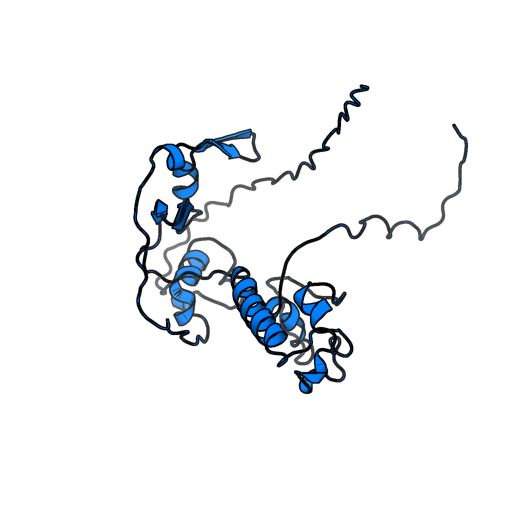09 GLU A CA 1
ATOM 1588 C C . GLU A 1 209 ? -7.288 9.442 7.682 1.00 40.03 209 GLU A C 1
ATOM 1590 O O . GLU A 1 209 ? -7.666 8.387 7.171 1.00 40.03 209 GLU A O 1
ATOM 1595 N N . ALA A 1 210 ? -6.002 9.801 7.705 1.00 36.28 210 ALA A N 1
ATOM 1596 C CA . ALA A 1 210 ? -4.958 9.039 7.031 1.00 36.28 210 ALA A CA 1
ATOM 1597 C C . ALA A 1 210 ? -4.761 7.624 7.613 1.00 36.28 210 ALA A C 1
ATOM 1599 O O . ALA A 1 210 ? -4.247 6.751 6.909 1.00 36.28 210 ALA A O 1
ATOM 1600 N N . ALA A 1 211 ? -5.182 7.374 8.858 1.00 36.16 211 ALA A N 1
ATOM 1601 C CA . ALA A 1 211 ? -5.143 6.050 9.479 1.00 36.16 211 ALA A CA 1
ATOM 1602 C C . ALA A 1 211 ? -6.325 5.151 9.079 1.00 36.16 211 ALA A C 1
ATOM 1604 O O . ALA A 1 211 ? -6.206 3.935 9.208 1.00 36.16 211 ALA A O 1
ATOM 1605 N N . ILE A 1 212 ? -7.439 5.715 8.593 1.00 39.91 212 ILE A N 1
ATOM 1606 C CA . ILE A 1 212 ? -8.632 4.924 8.280 1.00 39.91 212 ILE A CA 1
ATOM 1607 C C . ILE A 1 212 ? -8.637 4.506 6.814 1.00 39.91 212 ILE A C 1
ATOM 1609 O O . ILE A 1 212 ? -8.360 3.340 6.583 1.00 39.91 212 ILE A O 1
ATOM 1613 N N . CYS A 1 213 ? -8.805 5.357 5.804 1.00 29.83 213 CYS A N 1
ATOM 1614 C CA . CYS A 1 213 ? -8.747 4.923 4.394 1.00 29.83 213 CYS A CA 1
ATOM 1615 C C . CYS A 1 213 ? -8.289 6.073 3.477 1.00 29.83 213 CYS A C 1
ATOM 1617 O O . CYS A 1 213 ? -7.938 7.130 3.964 1.00 29.83 213 CYS A O 1
ATOM 1619 N N . LEU A 1 214 ? -8.142 5.837 2.175 1.00 29.81 214 LEU A N 1
ATOM 1620 C CA . LEU A 1 214 ? -7.993 6.771 1.038 1.00 29.81 214 LEU A CA 1
ATOM 1621 C C . LEU A 1 214 ? -8.055 5.817 -0.172 1.00 29.81 214 LEU A C 1
ATOM 1623 O O . LEU A 1 214 ? -7.396 4.779 -0.145 1.00 29.81 214 LEU A O 1
ATOM 1627 N N . ARG A 1 215 ? -8.834 6.065 -1.233 1.00 35.41 215 ARG A N 1
ATOM 1628 C CA . ARG A 1 215 ? -8.759 7.268 -2.072 1.00 35.41 215 ARG A CA 1
ATOM 1629 C C . ARG A 1 215 ? -9.952 7.404 -3.048 1.00 35.41 215 ARG A C 1
ATOM 1631 O O . ARG A 1 215 ? -10.520 6.402 -3.460 1.00 35.41 215 ARG A O 1
ATOM 1638 N N . PHE A 1 216 ? -10.125 8.646 -3.531 1.00 23.91 216 PHE A N 1
ATOM 1639 C CA . PHE A 1 216 ? -10.718 9.122 -4.805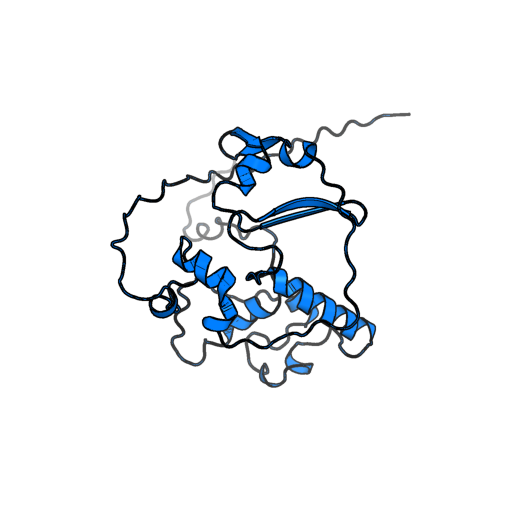 1.00 23.91 216 PHE A CA 1
ATOM 1640 C C . PHE A 1 216 ? -12.253 9.174 -4.978 1.00 23.91 216 PHE A C 1
ATOM 1642 O O . PHE A 1 216 ? -12.869 8.159 -5.270 1.00 23.91 216 PHE A O 1
ATOM 1649 N N . CYS A 1 217 ? -12.816 10.399 -5.052 1.00 23.33 217 CYS A N 1
ATOM 1650 C CA . CYS A 1 217 ? -13.414 10.932 -6.295 1.00 23.33 217 CYS A CA 1
ATOM 1651 C C . CYS A 1 217 ? -13.730 12.454 -6.256 1.00 23.33 217 CYS A C 1
ATOM 1653 O O . CYS A 1 217 ? -14.325 12.950 -5.310 1.00 23.33 217 CYS A O 1
ATOM 1655 N N . ALA A 1 218 ? -13.375 13.124 -7.362 1.00 25.34 218 ALA A N 1
ATOM 1656 C CA . ALA A 1 218 ? -14.040 14.238 -8.063 1.00 25.34 218 ALA A CA 1
ATOM 1657 C C . ALA A 1 218 ? -14.303 15.631 -7.428 1.00 25.34 218 ALA A C 1
ATOM 1659 O O . ALA A 1 218 ? -15.141 15.816 -6.558 1.00 25.34 218 ALA A O 1
ATOM 1660 N N . ARG A 1 219 ? -13.710 16.640 -8.097 1.00 27.00 219 ARG A N 1
ATOM 1661 C CA . ARG A 1 219 ? -14.224 18.005 -8.363 1.00 27.00 219 ARG A CA 1
ATOM 1662 C C . ARG A 1 219 ? -14.890 18.748 -7.193 1.00 27.00 219 ARG A C 1
ATOM 1664 O O . ARG A 1 219 ? -16.111 18.813 -7.105 1.00 27.00 219 ARG A O 1
ATOM 1671 N N . SER A 1 220 ? -14.096 19.525 -6.460 1.00 28.05 220 SER A N 1
ATOM 1672 C CA . SER A 1 220 ? -14.574 20.803 -5.919 1.00 28.05 220 SER A CA 1
ATOM 1673 C C . SER A 1 220 ? -14.160 21.926 -6.873 1.00 28.05 220 SER A C 1
ATOM 1675 O O . SER A 1 220 ? -12.973 22.182 -7.079 1.00 28.05 220 SER A O 1
ATOM 1677 N N . ASN A 1 221 ? -15.155 22.546 -7.504 1.00 27.14 221 ASN A N 1
ATOM 1678 C CA . ASN A 1 221 ? -15.033 23.642 -8.458 1.00 27.14 221 ASN A CA 1
ATOM 1679 C C . ASN A 1 221 ? -14.098 24.763 -7.978 1.00 27.14 221 ASN A C 1
ATOM 1681 O O . ASN A 1 221 ? -14.378 25.452 -7.001 1.00 27.14 221 ASN A O 1
ATOM 1685 N N . ALA A 1 222 ? -13.076 25.053 -8.780 1.00 29.16 222 ALA A N 1
ATOM 1686 C CA . ALA A 1 222 ? -12.298 26.287 -8.725 1.00 29.16 222 ALA A CA 1
ATOM 1687 C C . ALA A 1 222 ? -13.054 27.501 -9.321 1.00 29.16 222 ALA A C 1
ATOM 1689 O O . ALA A 1 222 ? -12.425 28.385 -9.888 1.00 29.16 222 ALA A O 1
ATOM 1690 N N . ASN A 1 223 ? -14.390 27.560 -9.207 1.00 27.92 223 ASN A N 1
ATOM 1691 C CA . ASN A 1 223 ? -15.199 28.642 -9.793 1.00 27.92 223 ASN A CA 1
ATOM 1692 C C . ASN A 1 223 ? -16.184 29.349 -8.844 1.00 27.92 223 ASN A C 1
ATOM 1694 O O . ASN A 1 223 ? -16.777 30.342 -9.252 1.00 27.92 223 ASN A O 1
ATOM 1698 N N . ASP A 1 224 ? -16.289 28.972 -7.565 1.00 30.20 224 ASP A N 1
ATOM 1699 C CA . ASP A 1 224 ? -17.190 29.665 -6.617 1.00 30.20 224 ASP A CA 1
ATOM 1700 C C . ASP A 1 224 ? -16.539 30.822 -5.832 1.00 30.20 224 ASP A C 1
ATOM 1702 O O . ASP A 1 224 ? -17.045 31.269 -4.803 1.00 30.20 224 ASP A O 1
ATOM 1706 N N . ARG A 1 225 ? -15.428 31.382 -6.333 1.00 27.95 225 ARG A N 1
ATOM 1707 C CA . ARG A 1 225 ? -14.781 32.580 -5.753 1.00 27.95 225 ARG A CA 1
ATOM 1708 C C . ARG A 1 225 ? -14.849 33.851 -6.600 1.00 27.95 225 ARG A C 1
ATOM 1710 O O . ARG A 1 225 ? -14.166 34.813 -6.269 1.00 27.95 225 ARG A O 1
ATOM 1717 N N . LEU A 1 226 ? -15.702 33.905 -7.627 1.00 30.56 226 LEU A N 1
ATOM 1718 C CA . LEU A 1 226 ? -15.902 35.130 -8.423 1.00 30.56 226 LEU A CA 1
ATOM 1719 C C . LEU A 1 226 ? -17.361 35.612 -8.534 1.00 30.56 226 LEU A C 1
ATOM 1721 O O . LEU A 1 226 ? -17.625 36.581 -9.232 1.00 30.56 226 LEU A O 1
ATOM 1725 N N . ALA A 1 227 ? -18.298 35.043 -7.768 1.00 29.39 227 ALA A N 1
ATOM 1726 C CA . ALA A 1 227 ? -19.682 35.538 -7.682 1.00 29.39 227 ALA A CA 1
ATOM 1727 C C . ALA A 1 227 ? -19.938 36.489 -6.487 1.00 29.39 227 ALA A C 1
ATOM 1729 O O . ALA A 1 227 ? -21.059 36.615 -6.000 1.00 29.39 227 ALA A O 1
ATOM 1730 N N . ARG A 1 228 ? -18.899 37.181 -5.999 1.00 35.34 228 ARG A N 1
ATOM 1731 C CA . ARG A 1 228 ? -19.021 38.336 -5.092 1.00 35.34 228 ARG A CA 1
ATOM 1732 C C . ARG A 1 228 ? -18.146 39.465 -5.608 1.00 35.34 228 ARG A C 1
ATOM 1734 O O . ARG A 1 228 ? -17.047 39.654 -5.113 1.00 35.34 228 ARG A O 1
ATOM 1741 N N . ASN A 1 229 ? -18.608 40.127 -6.659 1.00 30.09 229 ASN A N 1
ATOM 1742 C CA . ASN A 1 229 ? -18.418 41.552 -6.932 1.00 30.09 229 ASN A CA 1
ATOM 1743 C C . ASN A 1 229 ? -19.183 41.831 -8.222 1.00 30.09 229 ASN A C 1
ATOM 1745 O O . ASN A 1 229 ? -18.781 41.404 -9.300 1.00 30.09 229 ASN A O 1
ATOM 1749 N N . GLY A 1 230 ? -20.356 42.442 -8.067 1.00 34.81 230 GLY A N 1
ATOM 1750 C CA . GLY A 1 230 ? -21.304 42.641 -9.149 1.00 34.81 230 GLY A CA 1
ATOM 1751 C C . GLY A 1 230 ? -20.689 43.388 -10.322 1.00 34.81 230 GLY A C 1
ATOM 1752 O O . GLY A 1 230 ? -20.190 44.495 -10.156 1.00 34.81 230 GLY A O 1
ATOM 1753 N N . LEU A 1 231 ? -20.805 42.792 -11.503 1.00 29.83 231 LEU A N 1
ATOM 1754 C CA . LEU A 1 231 ? -20.883 43.510 -12.762 1.00 29.83 231 LEU A CA 1
ATOM 1755 C C . LEU A 1 231 ? -21.954 42.847 -13.631 1.00 29.83 231 LEU A C 1
ATOM 1757 O O . LEU A 1 231 ? -22.211 41.648 -13.575 1.00 29.83 231 LEU A O 1
ATOM 1761 N N . THR A 1 232 ? -22.641 43.722 -14.337 1.00 28.48 232 THR A N 1
ATOM 1762 C CA . THR A 1 232 ? -23.942 43.608 -14.980 1.00 28.48 232 THR A CA 1
ATOM 1763 C C . THR A 1 232 ? -24.067 42.535 -16.061 1.00 28.48 232 THR A C 1
ATOM 1765 O O . THR A 1 232 ? -23.217 42.375 -16.930 1.00 28.48 232 THR A O 1
ATOM 1768 N N . GLN A 1 233 ? -25.233 41.901 -16.015 1.00 30.50 233 GLN A N 1
ATOM 1769 C CA . GLN A 1 233 ? -25.998 41.224 -17.058 1.00 30.50 233 GLN A CA 1
ATOM 1770 C C . GLN A 1 233 ? -25.807 41.775 -18.488 1.00 30.50 233 GLN A C 1
ATOM 1772 O O . GLN A 1 233 ? -25.985 42.966 -18.730 1.00 30.50 233 GLN A O 1
ATOM 1777 N N . ALA A 1 234 ? -25.584 40.873 -19.446 1.00 27.95 234 ALA A N 1
ATOM 1778 C CA . ALA A 1 234 ? -25.996 41.042 -20.837 1.00 27.95 234 ALA A CA 1
ATOM 1779 C C . ALA A 1 234 ? -26.462 39.679 -21.371 1.00 27.95 234 ALA A C 1
ATOM 1781 O O . ALA A 1 234 ? -25.673 38.757 -21.563 1.00 27.95 234 ALA A O 1
ATOM 1782 N N . ALA A 1 235 ? -27.776 39.545 -21.529 1.00 25.91 235 ALA A N 1
ATOM 1783 C CA . ALA A 1 235 ? -28.407 38.474 -22.286 1.00 25.91 235 ALA A CA 1
ATOM 1784 C C . ALA A 1 235 ? -28.263 38.742 -23.795 1.00 25.91 235 ALA A C 1
ATOM 1786 O O . ALA A 1 235 ? -28.156 39.905 -24.175 1.00 25.91 235 ALA A O 1
ATOM 1787 N N . ILE A 1 236 ? -28.322 37.690 -24.624 1.00 22.55 236 ILE A N 1
ATOM 1788 C CA . ILE A 1 236 ? -29.135 37.545 -25.860 1.00 22.55 236 ILE A CA 1
ATOM 1789 C C . ILE A 1 236 ? -28.832 36.151 -26.490 1.00 22.55 236 ILE A C 1
ATOM 1791 O O . ILE A 1 236 ? -27.727 35.650 -26.290 1.00 22.55 236 ILE A O 1
ATOM 1795 N N . PRO A 1 237 ? -29.806 35.480 -27.151 1.00 27.45 237 PRO A N 1
ATOM 1796 C CA . PRO A 1 237 ? -30.018 34.028 -27.060 1.00 27.45 237 PRO A CA 1
ATOM 1797 C C . PRO A 1 237 ? -29.907 33.239 -28.390 1.00 27.45 237 PRO A C 1
ATOM 1799 O O . PRO A 1 237 ? -29.777 33.836 -29.456 1.00 27.45 237 PRO A O 1
ATOM 1802 N N . LEU A 1 238 ? -30.124 31.916 -28.252 1.00 35.69 238 LEU A N 1
ATOM 1803 C CA . LEU A 1 238 ? -30.274 30.814 -29.230 1.00 35.69 238 LEU A CA 1
ATOM 1804 C C . LEU A 1 238 ? -28.989 30.186 -29.786 1.00 35.69 238 LEU A C 1
ATOM 1806 O O . LEU A 1 238 ? -28.257 30.847 -30.547 1.00 35.69 238 LEU A O 1
#

Secondary structure (DSSP, 8-state):
--------------------PPP-------SS-HHHH--TTTTTS-HHHHHHHHH-HHHHS-----PPPS---PPPB---HHHHTPEEEPTTS-EEEHHHHHTTTT-S-EEEEETTEEEEEE-SSS-TT-----GGGHHHHHHHHHHHHHHTTS--TTSBGGGT-GGGTTSTTTT-BHHHHHTT---------TT----STTGGGTTHHHHH---------TTTTSSSS---------

Foldseek 3Di:
DDDDDDPDDDDDDQDDPPPPPDPPPPDDPDPDDLLVVDDLLPCPPDDDSVVVCQLVVVSVDPDDDDDDDDDDDDQAEDEDVVQQQDWDADSVRDIDGVVCVCQVPPHQKDFDDDPRYTHDIDGNNDDPPTGGDPQQVVLVVVVVVVVVCVVVVNDDQQDQPCVVVVVCPPPLSGPPGNVCLLVVNSPDDADPDSPPPDPDPVCVVRCVSSVNHDDDDDDDDPPPPPPPDDDDDDDDDD